Protein AF-A0A397A48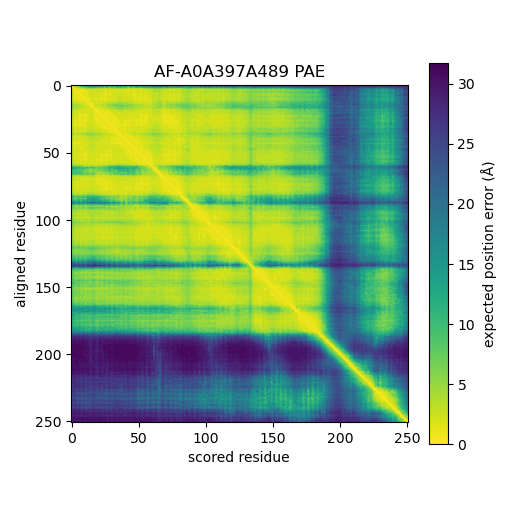9-F1 (afdb_monomer)

Mean predicted aligned error: 12.05 Å

Sequence (251 aa):
MEGVPVLLYVLSFPTHAVTDADCAAVIHLLQTLGRCGRSFKEYISHCGGERSVVQCCIARSPRVSCDSDLLLTSHAMLLEQCSGNPNSTTATFAALHLLLDSNHVSLVRMASQIVCELVSTKSPHYDARVIERIWDLVPTAITLLGNDSVKVQYDALELVHILLHDLSNHHALCTELLRWLRDAAVKPYGPIASSAVDTNDHISSDHNLPKTADEFYEVECFMHAKSHVVRICHCLDSILLHCPPFAATTV

InterPro domains:
  IPR011989 Armadillo-like helical [G3DSA:1.25.10.10] (1-222)
  IPR016024 Armadillo-type fold [SSF48371] (23-210)
  IPR041090 Protein of unknown function DUF5578 [PF17741] (3-166)

Organism: Aphanomyces astaci (NCBI:txid112090)

Secondary structure (DSSP, 8-state):
-THHHHHHHHHTS-TTTS-HHHHHHHHHHHHHHHHT-HHHHHHHHHTTHHHHHHHHHHHHTTT--TT-HHHHHHHHHHHHHHTT-TTHHHHHHHHHHHHHT-S-HHHHHHHHHHHHHHH-TTSTT--HHHHHHSTTHHHHHHHHHTSS-HHHHHHHHHHHHHHTT-TTTHHHHHHHHHHHHHHHHHS-----------------------TT-GGGHHHHHHHHSS-HHHHHHHHHHHHHHHSPPGGGS--

Nearest PDB structures (foldseek):
  4kzg-assembly4_D  TM=5.932E-01  e=1.127E-01  Danio rerio
  7xyv-assembly1_A  TM=3.845E-01  e=3.605E-02  Homo sapiens
  8uib-assembly1_T  TM=3.418E-01  e=1.481E-01  Homo sapiens
  4kzg-assembly5_E  TM=2.991E-01  e=1.550E-01  Danio rerio
  4kzg-assembly8_H  TM=3.409E-01  e=3.859E-01  Danio rerio

Structure (mmCIF, N/CA/C/O backbone):
data_AF-A0A397A489-F1
#
_entry.id   AF-A0A397A489-F1
#
loop_
_atom_site.group_PDB
_atom_site.id
_atom_site.type_symbol
_atom_site.label_atom_id
_atom_site.label_alt_id
_atom_site.label_comp_id
_atom_site.label_asym_id
_atom_site.label_entity_id
_atom_site.label_seq_id
_atom_site.pdbx_PDB_ins_code
_atom_site.Cartn_x
_atom_site.Cartn_y
_atom_site.Cartn_z
_atom_site.occupancy
_atom_site.B_iso_or_equiv
_atom_site.auth_seq_id
_atom_site.auth_comp_id
_atom_site.auth_asym_id
_atom_site.auth_atom_id
_atom_site.pdbx_PDB_model_num
ATOM 1 N N . MET A 1 1 ? -6.392 -0.320 28.043 1.00 59.59 1 MET A N 1
ATOM 2 C CA . MET A 1 1 ? -7.023 -0.035 26.736 1.00 59.59 1 MET A CA 1
ATOM 3 C C . MET A 1 1 ? -7.546 -1.338 26.133 1.00 59.59 1 MET A C 1
ATOM 5 O O . MET A 1 1 ? -7.029 -1.804 25.136 1.00 59.59 1 MET A O 1
ATOM 9 N N . GLU A 1 2 ? -8.568 -1.960 26.720 1.00 77.19 2 GLU A N 1
ATOM 10 C CA . GLU A 1 2 ? -9.007 -3.307 26.290 1.00 77.19 2 GLU A CA 1
ATOM 11 C C . GLU A 1 2 ? -9.769 -3.325 24.951 1.00 77.19 2 GLU A C 1
ATOM 13 O O . GLU A 1 2 ? -9.974 -4.383 24.367 1.00 77.19 2 GLU A O 1
ATOM 18 N N . GLY A 1 3 ? -10.150 -2.155 24.426 1.00 90.00 3 GLY A N 1
ATOM 19 C CA . GLY A 1 3 ? -10.930 -2.048 23.193 1.00 90.00 3 GLY A CA 1
ATOM 20 C C . GLY A 1 3 ? -10.174 -2.425 21.914 1.00 90.00 3 GLY A C 1
ATOM 21 O O . GLY A 1 3 ? -10.788 -2.980 21.010 1.00 90.00 3 GLY A O 1
ATOM 22 N N . VAL A 1 4 ? -8.859 -2.176 21.817 1.00 93.94 4 VAL A N 1
ATOM 23 C CA . VAL A 1 4 ? -8.100 -2.473 20.581 1.00 93.94 4 VAL A CA 1
ATOM 24 C C . VAL A 1 4 ? -8.084 -3.975 20.275 1.00 93.94 4 VAL A C 1
ATOM 26 O O . VAL A 1 4 ? -8.476 -4.329 19.167 1.00 93.94 4 VAL A O 1
ATOM 29 N N . PRO A 1 5 ? -7.742 -4.880 21.216 1.00 95.50 5 PRO A N 1
ATOM 30 C CA . PRO A 1 5 ? -7.857 -6.319 20.975 1.00 95.50 5 PRO A CA 1
ATOM 31 C C . PRO A 1 5 ? -9.248 -6.770 20.508 1.00 95.50 5 PRO A C 1
ATOM 33 O O . PRO A 1 5 ? -9.346 -7.621 19.630 1.00 95.50 5 PRO A O 1
ATOM 36 N N . VAL A 1 6 ? -10.322 -6.179 21.047 1.00 95.00 6 VAL A N 1
ATOM 37 C CA . VAL A 1 6 ? -11.702 -6.496 20.635 1.00 95.00 6 VAL A CA 1
ATOM 38 C C . VAL A 1 6 ? -11.958 -6.063 19.192 1.00 95.00 6 VAL A C 1
ATOM 40 O O . VAL A 1 6 ? -12.492 -6.842 18.408 1.00 95.00 6 VAL A O 1
ATOM 43 N N . LEU A 1 7 ? -11.537 -4.853 18.817 1.00 96.19 7 LEU A N 1
ATOM 44 C CA . LEU A 1 7 ? -11.634 -4.366 17.438 1.00 96.19 7 LEU A CA 1
ATOM 45 C C . LEU A 1 7 ? -10.863 -5.278 16.471 1.00 96.19 7 LEU A C 1
ATOM 47 O O . LEU A 1 7 ? -11.396 -5.675 15.439 1.00 96.19 7 LEU A O 1
ATOM 51 N N . LEU A 1 8 ? -9.641 -5.680 16.825 1.00 95.88 8 LEU A N 1
ATOM 52 C CA . LEU A 1 8 ? -8.845 -6.597 16.003 1.00 95.88 8 LEU A CA 1
ATOM 53 C C . LEU A 1 8 ? -9.483 -7.988 15.896 1.00 95.88 8 LEU A C 1
ATOM 55 O O . LEU A 1 8 ? -9.442 -8.604 14.833 1.00 95.88 8 LEU A O 1
ATOM 59 N N . TYR A 1 9 ? -10.132 -8.464 16.960 1.00 94.81 9 TYR A N 1
ATOM 60 C CA . TYR A 1 9 ? -10.868 -9.725 16.936 1.00 94.81 9 TYR A CA 1
ATOM 61 C C . TYR A 1 9 ? -12.032 -9.694 15.935 1.00 94.81 9 TYR A C 1
ATOM 63 O O . TYR A 1 9 ? -12.215 -10.666 15.204 1.00 94.81 9 TYR A O 1
ATOM 71 N N . VAL A 1 10 ? -12.751 -8.573 15.807 1.00 94.88 10 VAL A N 1
ATOM 72 C CA . VAL A 1 10 ? -13.808 -8.418 14.785 1.00 94.88 10 VAL A CA 1
ATOM 73 C C . VAL A 1 10 ? -13.250 -8.583 13.367 1.00 94.88 10 VAL A C 1
ATOM 75 O O . VAL A 1 10 ? -13.879 -9.233 12.535 1.00 94.88 10 VAL A O 1
ATOM 78 N N . LEU A 1 11 ? -12.042 -8.078 13.091 1.00 96.00 11 LEU A N 1
ATOM 79 C CA . LEU A 1 11 ? -11.395 -8.233 11.778 1.00 96.00 11 LEU A CA 1
ATOM 80 C C . LEU A 1 11 ? -11.038 -9.689 11.443 1.00 96.00 11 LEU A C 1
ATOM 82 O O . LEU A 1 11 ? -10.909 -10.034 10.269 1.00 96.00 11 LEU A O 1
ATOM 86 N N . SER A 1 12 ? -10.907 -10.548 12.457 1.00 95.06 12 SER A N 1
ATOM 87 C CA . SER A 1 12 ? -10.628 -11.977 12.275 1.00 95.06 12 SER A CA 1
ATOM 88 C C . SER A 1 12 ? -11.865 -12.807 11.920 1.00 95.06 12 SER A C 1
ATOM 90 O O . SER A 1 12 ? -11.740 -13.994 11.610 1.00 95.06 12 SER A O 1
ATOM 92 N N . PHE A 1 13 ? -13.065 -12.215 11.965 1.00 94.38 13 PHE A N 1
ATOM 93 C CA . PHE A 1 13 ? -14.291 -12.967 11.726 1.00 94.38 13 PHE A CA 1
ATOM 94 C C . PHE A 1 13 ? -14.411 -13.398 10.260 1.00 94.38 13 PHE A C 1
ATOM 96 O O . PHE A 1 13 ? -14.029 -12.650 9.348 1.00 94.38 13 PHE A O 1
ATOM 103 N N . PRO A 1 14 ? -14.988 -14.590 10.014 1.00 90.62 14 PRO A N 1
ATOM 104 C CA . PRO A 1 14 ? -15.253 -15.063 8.666 1.00 90.62 14 PRO A CA 1
ATOM 105 C C . PRO A 1 14 ? -16.095 -14.072 7.857 1.00 90.62 14 PRO A C 1
ATOM 107 O O . PRO A 1 14 ? -16.968 -13.390 8.391 1.00 90.62 14 PRO A O 1
ATOM 110 N N . THR A 1 15 ? -15.911 -14.076 6.539 1.00 88.56 15 THR A N 1
ATOM 111 C CA . THR A 1 15 ? -16.588 -13.153 5.608 1.00 88.56 15 THR A CA 1
ATOM 112 C C . THR A 1 15 ? -18.115 -13.275 5.576 1.00 88.56 15 THR A C 1
ATOM 114 O O . THR A 1 15 ? -18.783 -12.386 5.066 1.00 88.56 15 THR A O 1
ATOM 117 N N . HIS A 1 16 ? -18.688 -14.357 6.113 1.00 88.75 16 HIS A N 1
ATOM 118 C CA . HIS A 1 16 ? -20.140 -14.530 6.245 1.00 88.75 16 HIS A CA 1
ATOM 119 C C . HIS A 1 16 ? -20.708 -13.984 7.565 1.00 88.75 16 HIS A C 1
ATOM 121 O O . HIS A 1 16 ? -21.922 -13.870 7.695 1.00 88.75 16 HIS A O 1
ATOM 127 N N . ALA A 1 17 ? -19.853 -13.695 8.549 1.00 92.56 17 ALA A N 1
ATOM 128 C CA . ALA A 1 17 ? -20.259 -13.229 9.873 1.00 92.56 17 ALA A CA 1
ATOM 129 C C . ALA A 1 17 ? -20.160 -11.704 10.021 1.00 92.56 17 ALA A C 1
ATOM 131 O O . ALA A 1 17 ? -20.887 -11.128 10.824 1.00 92.56 17 ALA A O 1
ATOM 132 N N . VAL A 1 18 ? -19.262 -11.061 9.267 1.00 93.25 18 VAL A N 1
ATOM 133 C CA . VAL A 1 18 ? -18.997 -9.614 9.331 1.00 93.25 18 VAL A CA 1
ATOM 134 C C . VAL A 1 18 ? -18.853 -9.067 7.922 1.00 93.25 18 VAL A C 1
ATOM 136 O O . VAL A 1 18 ? -18.077 -9.609 7.125 1.00 93.25 18 VAL A O 1
ATOM 139 N N . THR A 1 19 ? -19.595 -7.999 7.630 1.00 93.44 19 THR A N 1
ATOM 140 C CA . THR A 1 19 ? -19.604 -7.375 6.305 1.00 93.44 19 THR A CA 1
ATOM 141 C C . THR A 1 19 ? -18.337 -6.556 6.059 1.00 93.44 19 THR A C 1
ATOM 143 O O . THR A 1 19 ? -17.637 -6.159 6.991 1.00 93.44 19 THR A O 1
ATOM 146 N N . ASP A 1 20 ? -18.044 -6.260 4.793 1.00 93.81 20 ASP A N 1
ATOM 147 C CA . ASP A 1 20 ? -16.898 -5.415 4.435 1.00 93.81 20 ASP A CA 1
ATOM 148 C C . ASP A 1 20 ? -17.040 -3.992 4.999 1.00 93.81 20 ASP A C 1
ATOM 150 O O . ASP A 1 20 ? -16.045 -3.388 5.397 1.00 93.81 20 ASP A O 1
ATOM 154 N N . ALA A 1 21 ? -18.276 -3.490 5.114 1.00 94.44 21 ALA A N 1
ATOM 155 C CA . ALA A 1 21 ? -18.582 -2.196 5.720 1.00 94.44 21 ALA A CA 1
ATOM 156 C C . ALA A 1 21 ? -18.283 -2.177 7.228 1.00 94.44 21 ALA A C 1
ATOM 158 O O . ALA A 1 21 ? -17.701 -1.215 7.730 1.00 94.44 21 ALA A O 1
ATOM 159 N N . ASP A 1 22 ? -18.610 -3.256 7.946 1.00 95.75 22 ASP A N 1
ATOM 160 C CA . ASP A 1 22 ? -18.280 -3.389 9.369 1.00 95.75 22 ASP A CA 1
ATOM 161 C C . ASP A 1 22 ? -16.760 -3.428 9.575 1.00 95.75 22 ASP A C 1
ATOM 163 O O . ASP A 1 22 ? -16.222 -2.758 10.459 1.00 95.75 22 ASP A O 1
ATOM 167 N N . CYS A 1 23 ? -16.043 -4.172 8.726 1.00 96.62 23 CYS A N 1
ATOM 168 C CA . CYS A 1 23 ? -14.584 -4.196 8.747 1.00 96.62 23 CYS A CA 1
ATOM 169 C C . CYS A 1 23 ? -13.994 -2.812 8.461 1.00 96.62 23 CYS A C 1
ATOM 171 O O . CYS A 1 23 ? -13.121 -2.368 9.205 1.00 96.62 23 CYS A O 1
ATOM 173 N N . ALA A 1 24 ? -14.488 -2.105 7.442 1.00 96.88 24 ALA A N 1
ATOM 174 C CA . ALA A 1 24 ? -14.053 -0.745 7.135 1.00 96.88 24 ALA A CA 1
ATOM 175 C C . ALA A 1 24 ? -14.285 0.200 8.328 1.00 96.88 24 ALA A C 1
ATOM 177 O O . ALA A 1 24 ? -13.378 0.933 8.717 1.00 96.88 24 ALA A O 1
ATOM 178 N N . ALA A 1 25 ? -15.444 0.120 8.989 1.00 97.62 25 ALA A N 1
ATOM 179 C CA . ALA A 1 25 ? -15.741 0.917 10.177 1.00 97.62 25 ALA A CA 1
ATOM 180 C C . ALA A 1 25 ? -14.767 0.633 11.335 1.00 97.62 25 ALA A C 1
ATOM 182 O O . ALA A 1 25 ? -14.260 1.562 11.968 1.00 97.62 25 ALA A O 1
ATOM 183 N N . VAL A 1 26 ? -14.450 -0.639 11.593 1.00 97.75 26 VAL A N 1
ATOM 184 C CA . VAL A 1 26 ? -13.464 -1.033 12.612 1.00 97.75 26 VAL A CA 1
ATOM 185 C C . VAL A 1 26 ? -12.071 -0.492 12.284 1.00 97.75 26 VAL A C 1
ATOM 187 O O . VAL A 1 26 ? -11.392 0.044 13.161 1.00 97.75 26 VAL A O 1
ATOM 190 N N . ILE A 1 27 ? -11.645 -0.581 11.025 1.00 97.88 27 ILE A N 1
ATOM 191 C CA . ILE A 1 27 ? -10.339 -0.078 10.580 1.00 97.88 27 ILE A CA 1
ATOM 192 C C . ILE A 1 27 ? -10.281 1.448 10.695 1.00 97.88 27 ILE A C 1
ATOM 194 O O . ILE A 1 27 ? -9.288 1.990 11.182 1.00 97.88 27 ILE A O 1
ATOM 198 N N . HIS A 1 28 ? -11.364 2.145 10.351 1.00 97.56 28 HIS A N 1
ATOM 199 C CA . HIS A 1 28 ? -11.477 3.590 10.528 1.00 97.56 28 HIS A CA 1
ATOM 200 C C . HIS A 1 28 ? -11.392 4.001 12.009 1.00 97.56 28 HIS A C 1
ATOM 202 O O . HIS A 1 28 ? -10.744 4.995 12.352 1.00 97.56 28 HIS A O 1
ATOM 208 N N . LEU A 1 29 ? -11.991 3.226 12.922 1.00 97.00 29 LEU A N 1
ATOM 209 C CA . LEU A 1 29 ? -11.856 3.455 14.365 1.00 97.00 29 LEU A CA 1
ATOM 210 C C . LEU A 1 29 ? -10.405 3.287 14.828 1.00 97.00 29 LEU A C 1
ATOM 212 O O . LEU A 1 29 ? -9.898 4.133 15.564 1.00 97.00 29 LEU A O 1
ATOM 216 N N . LEU A 1 30 ? -9.712 2.241 14.369 1.00 96.12 30 LEU A N 1
ATOM 217 C CA . LEU A 1 30 ? -8.290 2.033 14.666 1.00 96.12 30 LEU A CA 1
ATOM 218 C C . LEU A 1 30 ? -7.423 3.179 14.134 1.00 96.12 30 LEU A C 1
ATOM 220 O O . LEU A 1 30 ? -6.543 3.662 14.846 1.00 96.12 30 LEU A O 1
ATOM 224 N N . GLN A 1 31 ? -7.695 3.658 12.919 1.00 95.38 31 GLN A N 1
ATOM 225 C CA . GLN A 1 31 ? -7.021 4.825 12.352 1.00 95.38 31 GLN A CA 1
ATOM 226 C C . GLN A 1 31 ? -7.260 6.078 13.205 1.00 95.38 31 GLN A C 1
ATOM 228 O O . GLN A 1 31 ? -6.316 6.790 13.544 1.00 95.38 31 GLN A O 1
ATOM 233 N N . THR A 1 32 ? -8.511 6.327 13.597 1.00 95.56 32 THR A N 1
ATOM 234 C CA . THR A 1 32 ? -8.890 7.467 14.445 1.00 95.56 32 THR A CA 1
ATOM 235 C C . THR A 1 32 ? -8.166 7.422 15.790 1.00 95.56 32 THR A C 1
ATOM 237 O O . THR A 1 32 ? -7.626 8.435 16.227 1.00 95.56 32 THR A O 1
ATOM 240 N N . LEU A 1 33 ? -8.078 6.243 16.414 1.00 93.75 33 LEU A N 1
ATOM 241 C CA . LEU A 1 33 ? -7.294 6.041 17.635 1.00 93.75 33 LEU A CA 1
ATOM 242 C C . LEU A 1 33 ? -5.803 6.309 17.405 1.00 93.75 33 LEU A C 1
ATOM 244 O O . LEU A 1 33 ? -5.173 6.983 18.216 1.00 93.75 33 LEU A O 1
ATOM 248 N N . GLY A 1 34 ? -5.240 5.828 16.294 1.00 91.62 34 GLY A N 1
ATOM 249 C CA . GLY A 1 34 ? -3.850 6.098 15.918 1.00 91.62 34 GLY A CA 1
ATOM 250 C C . GLY A 1 34 ? -3.551 7.597 15.807 1.00 91.62 34 GLY A C 1
ATOM 251 O O . GLY A 1 34 ? -2.524 8.061 16.302 1.00 91.62 34 GLY A O 1
ATOM 252 N N . ARG A 1 35 ? -4.482 8.375 15.245 1.00 92.50 35 ARG A N 1
ATOM 253 C CA . ARG A 1 35 ? -4.371 9.840 15.129 1.00 92.50 35 ARG A CA 1
ATOM 254 C C . ARG A 1 35 ? -4.379 10.570 16.470 1.00 92.50 35 ARG A C 1
ATOM 256 O O . ARG A 1 35 ? -3.850 11.674 16.552 1.00 92.50 35 ARG A O 1
ATOM 263 N N . CYS A 1 36 ? -4.926 9.973 17.532 1.00 92.75 36 CYS A N 1
ATOM 264 C CA . CYS A 1 36 ? -4.910 10.579 18.867 1.00 92.75 36 CYS A CA 1
ATOM 265 C C . CYS A 1 36 ? -3.499 10.689 19.463 1.00 92.75 36 CYS A C 1
ATOM 267 O O . CYS A 1 36 ? -3.293 11.463 20.397 1.00 92.75 36 CYS A O 1
ATOM 269 N N . GLY A 1 37 ? -2.525 9.932 18.950 1.00 90.25 37 GLY A N 1
ATOM 270 C CA . GLY A 1 37 ? -1.127 10.116 19.309 1.00 90.25 37 GLY A CA 1
ATOM 271 C C . GLY A 1 37 ? -0.292 8.846 19.239 1.00 90.25 37 GLY A C 1
ATOM 272 O O . GLY A 1 37 ? -0.789 7.725 19.137 1.00 90.25 37 GLY A O 1
ATOM 273 N N . ARG A 1 38 ? 1.023 9.038 19.358 1.00 90.19 38 ARG A N 1
ATOM 274 C CA . ARG A 1 38 ? 2.034 7.982 19.229 1.00 90.19 38 ARG A CA 1
ATOM 275 C C . ARG A 1 38 ? 1.792 6.773 20.140 1.00 90.19 38 ARG A C 1
ATOM 277 O O . ARG A 1 38 ? 1.945 5.647 19.683 1.00 90.19 38 ARG A O 1
ATOM 284 N N . SER A 1 39 ? 1.391 6.986 21.393 1.00 90.88 39 SER A N 1
ATOM 285 C CA . SER A 1 39 ? 1.140 5.894 22.347 1.00 90.88 39 SER A CA 1
ATOM 286 C C . SER A 1 39 ? 0.028 4.944 21.887 1.00 90.88 39 SER A C 1
ATOM 288 O O . SER A 1 39 ? 0.114 3.740 22.123 1.00 90.88 39 SER A O 1
ATOM 290 N N . PHE A 1 40 ? -0.994 5.457 21.196 1.00 92.31 40 PHE A N 1
ATOM 291 C CA . PHE A 1 40 ? -2.057 4.633 20.623 1.00 92.31 40 PHE A CA 1
ATOM 292 C C . PHE A 1 40 ? -1.562 3.832 19.424 1.00 92.31 40 PHE A C 1
ATOM 294 O O . PHE A 1 40 ? -1.870 2.647 19.329 1.00 92.31 40 PHE A O 1
ATOM 301 N N . LYS A 1 41 ? -0.754 4.440 18.547 1.00 91.88 41 LYS A N 1
ATOM 302 C CA . LYS A 1 41 ? -0.125 3.733 17.421 1.00 91.88 41 LYS A CA 1
ATOM 303 C C . LYS A 1 41 ? 0.749 2.580 17.912 1.00 91.88 41 LYS A C 1
ATOM 305 O O . LYS A 1 41 ? 0.560 1.444 17.495 1.00 91.88 41 LYS A O 1
ATOM 310 N N . GLU A 1 42 ? 1.629 2.844 18.879 1.00 91.44 42 GLU A N 1
ATOM 311 C CA . GLU A 1 42 ? 2.492 1.817 19.475 1.00 91.44 42 GLU A CA 1
ATOM 312 C C . GLU A 1 42 ? 1.677 0.677 20.098 1.00 91.44 42 GLU A C 1
ATOM 314 O O . GLU A 1 42 ? 2.038 -0.490 19.950 1.00 91.44 42 GLU A O 1
ATOM 319 N N . TYR A 1 43 ? 0.558 0.999 20.752 1.00 92.38 43 TYR A N 1
ATOM 320 C CA . TYR A 1 43 ? -0.335 -0.007 21.317 1.00 92.38 43 TYR A CA 1
ATOM 321 C C . TYR A 1 43 ? -1.046 -0.841 20.241 1.00 92.38 43 TYR A C 1
ATOM 323 O O . TYR A 1 43 ? -1.112 -2.062 20.365 1.00 92.38 43 TYR A O 1
ATOM 331 N N . ILE A 1 44 ? -1.523 -0.214 19.159 1.00 93.44 44 ILE A N 1
ATOM 332 C CA . ILE A 1 44 ? -2.119 -0.914 18.010 1.00 93.44 44 ILE A CA 1
ATOM 333 C C . ILE A 1 44 ? -1.102 -1.876 17.384 1.00 93.44 44 ILE A C 1
ATOM 335 O O . ILE A 1 44 ? -1.428 -3.050 17.193 1.00 93.44 44 ILE A O 1
ATOM 339 N N . SER A 1 45 ? 0.132 -1.426 17.135 1.00 92.12 45 SER A N 1
ATOM 340 C CA . SER A 1 45 ? 1.196 -2.285 16.599 1.00 92.12 45 SER A CA 1
ATOM 341 C C . SER A 1 45 ? 1.545 -3.427 17.552 1.00 92.12 45 SER A C 1
ATOM 343 O O . SER A 1 45 ? 1.707 -4.567 17.120 1.00 92.12 45 SER A O 1
ATOM 345 N N . HIS A 1 46 ? 1.609 -3.161 18.862 1.00 91.44 46 HIS A N 1
ATOM 346 C CA . HIS A 1 46 ? 1.859 -4.193 19.872 1.00 91.44 46 HIS A CA 1
ATOM 347 C C . HIS A 1 46 ? 0.782 -5.288 19.867 1.00 91.44 46 HIS A C 1
ATOM 349 O O . HIS A 1 46 ? 1.091 -6.461 20.065 1.00 91.44 46 HIS A O 1
ATOM 355 N N . CYS A 1 47 ? -0.472 -4.924 19.594 1.00 92.50 47 CYS A N 1
ATOM 356 C CA . CYS A 1 47 ? -1.574 -5.871 19.444 1.00 92.50 47 CYS A CA 1
ATOM 357 C C . CYS A 1 47 ? -1.634 -6.552 18.060 1.00 92.50 47 CYS A C 1
ATOM 359 O O . CYS A 1 47 ? -2.520 -7.372 17.838 1.00 92.50 47 CYS A O 1
ATOM 361 N N . GLY A 1 48 ? -0.721 -6.243 17.131 1.00 92.12 48 GLY A N 1
ATOM 362 C CA . GLY A 1 48 ? -0.705 -6.818 15.782 1.00 92.12 48 GLY A CA 1
ATOM 363 C C . GLY A 1 48 ? -1.711 -6.177 14.821 1.00 92.12 48 GLY A C 1
ATOM 364 O O . GLY A 1 48 ? -2.275 -6.870 13.967 1.00 92.12 48 GLY A O 1
ATOM 365 N N . GLY A 1 49 ? -1.962 -4.874 14.962 1.00 94.00 49 GLY A N 1
ATOM 366 C CA . GLY A 1 49 ? -2.958 -4.142 14.180 1.00 94.00 49 GLY A CA 1
ATOM 367 C C . GLY A 1 49 ? -2.746 -4.219 12.670 1.00 94.00 49 GLY A C 1
ATOM 368 O O . GLY A 1 49 ? -3.659 -4.611 11.948 1.00 94.00 49 GLY A O 1
ATOM 369 N N . GLU A 1 50 ? -1.539 -3.924 12.191 1.00 93.75 50 GLU A N 1
ATOM 370 C CA . GLU A 1 50 ? -1.197 -3.909 10.762 1.00 93.75 50 GLU A CA 1
ATOM 371 C C . GLU A 1 50 ? -1.413 -5.288 10.133 1.00 93.75 50 GLU A C 1
ATOM 373 O O . GLU A 1 50 ? -2.071 -5.426 9.101 1.00 93.75 50 GLU A O 1
ATOM 378 N N . ARG A 1 51 ? -0.935 -6.338 10.812 1.00 93.31 51 ARG A N 1
ATOM 379 C CA . ARG A 1 51 ? -1.125 -7.724 10.372 1.00 93.31 51 ARG A CA 1
ATOM 380 C C . ARG A 1 51 ? -2.604 -8.098 10.302 1.00 93.31 51 ARG A C 1
ATOM 382 O O . ARG A 1 51 ? -3.012 -8.748 9.345 1.00 93.31 51 ARG A O 1
ATOM 389 N N . SER A 1 52 ? -3.396 -7.694 11.292 1.00 95.44 52 SER A N 1
ATOM 390 C CA . SER A 1 52 ? -4.831 -8.000 11.344 1.00 95.44 52 SER A CA 1
ATOM 391 C C . SER A 1 52 ? -5.597 -7.320 10.207 1.00 95.44 52 SER A C 1
ATOM 393 O O . SER A 1 52 ? -6.447 -7.947 9.577 1.00 95.44 52 SER A O 1
ATOM 395 N N . VAL A 1 53 ? -5.256 -6.065 9.891 1.00 95.50 53 VAL A N 1
ATOM 396 C CA . VAL A 1 53 ? -5.823 -5.326 8.749 1.00 95.50 53 VAL A CA 1
ATOM 397 C C . VAL A 1 53 ? -5.487 -6.021 7.431 1.00 95.50 53 VAL A C 1
ATOM 399 O O . VAL A 1 53 ? -6.384 -6.290 6.632 1.00 95.50 53 VAL A O 1
ATOM 402 N N . VAL A 1 54 ? -4.222 -6.397 7.225 1.00 94.75 54 VAL A N 1
ATOM 403 C CA . VAL A 1 54 ? -3.796 -7.111 6.011 1.00 94.75 54 VAL A CA 1
ATOM 404 C C . VAL A 1 54 ? -4.484 -8.468 5.876 1.00 94.75 54 VAL A C 1
ATOM 406 O O . VAL A 1 54 ? -4.989 -8.794 4.804 1.00 94.75 54 VAL A O 1
ATOM 409 N N . GLN A 1 55 ? -4.569 -9.250 6.952 1.00 94.12 55 GLN A N 1
ATOM 410 C CA . GLN A 1 55 ? -5.253 -10.547 6.935 1.00 94.12 55 GLN A CA 1
ATOM 411 C C . GLN A 1 55 ? -6.749 -10.411 6.632 1.00 94.12 55 GLN A C 1
ATOM 413 O O . GLN A 1 55 ? -7.293 -11.215 5.874 1.00 94.12 55 GLN A O 1
ATOM 418 N N . CYS A 1 56 ? -7.397 -9.377 7.173 1.00 95.00 56 CYS A N 1
ATOM 419 C CA . CYS A 1 56 ? -8.787 -9.055 6.867 1.00 95.00 56 CYS A CA 1
ATOM 420 C C . CYS A 1 56 ? -8.984 -8.766 5.373 1.00 95.00 56 CYS A C 1
ATOM 422 O O . CYS A 1 56 ? -9.917 -9.306 4.771 1.00 95.00 56 CYS A O 1
ATOM 424 N N . CYS A 1 57 ? -8.082 -7.976 4.778 1.00 94.38 57 CYS A N 1
ATOM 425 C CA . CYS A 1 57 ? -8.095 -7.675 3.349 1.00 94.38 57 CYS A CA 1
ATOM 426 C C . CYS A 1 57 ? -7.894 -8.948 2.519 1.00 94.38 57 CYS A C 1
ATOM 428 O O . CYS A 1 57 ? -8.749 -9.268 1.701 1.00 94.38 57 CYS A O 1
ATOM 430 N N . ILE A 1 58 ? -6.843 -9.731 2.796 1.00 93.12 58 ILE A N 1
ATOM 431 C CA . ILE A 1 58 ? -6.537 -10.995 2.096 1.00 93.12 58 ILE A CA 1
ATOM 432 C C . ILE A 1 58 ? -7.730 -11.951 2.104 1.00 93.12 58 ILE A C 1
ATOM 434 O O . ILE A 1 58 ? -8.075 -12.510 1.064 1.00 93.12 58 ILE A O 1
ATOM 438 N N . ALA A 1 59 ? -8.404 -12.110 3.245 1.00 91.69 59 ALA A N 1
ATOM 439 C CA . ALA A 1 59 ? -9.570 -12.987 3.362 1.00 91.69 59 ALA A CA 1
ATOM 440 C C . ALA A 1 59 ? -10.747 -12.575 2.452 1.00 91.69 59 ALA A C 1
ATOM 442 O O . ALA A 1 59 ? -11.639 -13.385 2.189 1.00 91.69 59 ALA A O 1
ATOM 443 N N . ARG A 1 60 ? -10.760 -11.326 1.972 1.00 91.25 60 ARG A N 1
ATOM 444 C CA . ARG A 1 60 ? -11.834 -10.718 1.173 1.00 91.25 60 ARG A CA 1
ATOM 445 C C . ARG A 1 60 ? -11.410 -10.398 -0.267 1.00 91.25 60 ARG A C 1
ATOM 447 O O . ARG A 1 60 ? -12.267 -10.202 -1.126 1.00 91.25 60 ARG A O 1
ATOM 454 N N . SER A 1 61 ? -10.115 -10.430 -0.576 1.00 81.00 61 SER A N 1
ATOM 455 C CA . SER A 1 61 ? -9.534 -9.975 -1.847 1.00 81.00 61 SER A CA 1
ATOM 456 C C . SER A 1 61 ? -9.935 -10.680 -3.147 1.00 81.00 61 SER A C 1
ATOM 458 O O . SER A 1 61 ? -9.722 -10.065 -4.190 1.00 81.00 61 SER A O 1
ATOM 460 N N . PRO A 1 62 ? -10.580 -11.863 -3.191 1.00 75.06 62 PRO A N 1
ATOM 461 C CA . PRO A 1 62 ? -11.209 -12.289 -4.440 1.00 75.06 62 PRO A CA 1
ATOM 462 C C . PRO A 1 62 ? -12.424 -11.425 -4.824 1.00 75.06 62 PRO A C 1
ATOM 464 O O . PRO A 1 62 ? -12.811 -11.408 -5.985 1.00 75.06 62 PRO A O 1
ATOM 467 N N . ARG A 1 63 ? -13.059 -10.748 -3.856 1.00 78.62 63 ARG A N 1
ATOM 468 C CA . ARG A 1 63 ? -14.357 -10.061 -4.018 1.00 78.62 63 ARG A CA 1
ATOM 469 C C . ARG A 1 63 ? -14.257 -8.540 -3.969 1.00 78.62 63 ARG A C 1
ATOM 471 O O . ARG A 1 63 ? -15.190 -7.852 -4.364 1.00 78.62 63 ARG A O 1
ATOM 478 N N . VAL A 1 64 ? -13.143 -8.031 -3.458 1.00 80.75 64 VAL A N 1
ATOM 479 C CA . VAL A 1 64 ? -12.976 -6.624 -3.111 1.00 80.75 64 VAL A CA 1
ATOM 480 C C . VAL A 1 64 ? -12.140 -5.917 -4.178 1.00 80.75 64 VAL A C 1
ATOM 482 O O . VAL A 1 64 ? -10.985 -6.275 -4.431 1.00 80.75 64 VAL A O 1
ATOM 485 N N . SER A 1 65 ? -12.741 -4.909 -4.815 1.00 83.06 65 SER A N 1
ATOM 486 C CA . SER A 1 65 ? -12.095 -4.078 -5.833 1.00 83.06 65 SER A CA 1
ATOM 487 C C . SER A 1 65 ? -11.079 -3.111 -5.216 1.00 83.06 65 SER A C 1
ATOM 489 O O . SER A 1 65 ? -11.141 -2.806 -4.024 1.00 83.06 65 SER A O 1
ATOM 491 N N . CYS A 1 66 ? -10.159 -2.603 -6.050 1.00 78.69 66 CYS A N 1
ATOM 492 C CA . CYS A 1 66 ? -9.146 -1.614 -5.647 1.00 78.69 66 CYS A CA 1
ATOM 493 C C . CYS A 1 66 ? -9.767 -0.380 -4.973 1.00 78.69 66 CYS A C 1
ATOM 495 O O . CYS A 1 66 ? -9.206 0.135 -4.017 1.00 78.69 66 CYS A O 1
ATOM 497 N N . ASP A 1 67 ? -10.932 0.046 -5.461 1.00 81.56 67 ASP A N 1
ATOM 498 C CA . ASP A 1 67 ? -11.585 1.301 -5.078 1.00 81.56 67 ASP A CA 1
ATOM 499 C C . ASP A 1 67 ? -12.662 1.092 -3.998 1.00 81.56 67 ASP A C 1
ATOM 501 O O . ASP A 1 67 ? -13.505 1.950 -3.762 1.00 81.56 67 ASP A O 1
ATOM 505 N N . SER A 1 68 ? -12.674 -0.083 -3.365 1.00 90.50 68 SER A N 1
ATOM 506 C CA . SER A 1 68 ? -13.599 -0.380 -2.275 1.00 90.50 68 SER A CA 1
ATOM 507 C C . SER A 1 68 ? -13.266 0.417 -1.014 1.00 90.50 68 SER A C 1
ATOM 509 O O . SER A 1 68 ? -12.097 0.590 -0.658 1.00 90.50 68 SER A O 1
ATOM 511 N N . ASP A 1 69 ? -14.301 0.791 -0.262 1.00 93.62 69 ASP A N 1
ATOM 512 C CA . ASP A 1 69 ? -14.145 1.468 1.030 1.00 93.62 69 ASP A CA 1
ATOM 513 C C . ASP A 1 69 ? -13.239 0.692 1.993 1.00 93.62 69 ASP A C 1
ATOM 515 O O . ASP A 1 69 ? -12.459 1.292 2.735 1.00 93.62 69 ASP A O 1
ATOM 519 N N . LEU A 1 70 ? -13.292 -0.645 1.963 1.00 94.50 70 LEU A N 1
ATOM 520 C CA . LEU A 1 70 ? -12.438 -1.486 2.796 1.00 94.50 70 LEU A CA 1
ATOM 521 C C . LEU A 1 70 ? -10.955 -1.277 2.475 1.00 94.50 70 LEU A C 1
ATOM 523 O O . LEU A 1 70 ? -10.163 -1.077 3.399 1.00 94.50 70 LEU A O 1
ATOM 527 N N . LEU A 1 71 ? -10.567 -1.311 1.196 1.00 93.56 71 LEU A N 1
ATOM 528 C CA . LEU A 1 71 ? -9.165 -1.125 0.814 1.00 93.56 71 LEU A CA 1
ATOM 529 C C . LEU A 1 71 ? -8.710 0.317 1.000 1.00 93.56 71 LEU A C 1
ATOM 531 O O . LEU A 1 71 ? -7.626 0.522 1.534 1.00 93.56 71 LEU A O 1
ATOM 535 N N . LEU A 1 72 ? -9.540 1.304 0.660 1.00 94.12 72 LEU A N 1
ATOM 536 C CA . LEU A 1 72 ? -9.215 2.718 0.874 1.00 94.12 72 LEU A CA 1
ATOM 537 C C . LEU A 1 72 ? -8.993 3.028 2.361 1.00 94.12 72 LEU A C 1
ATOM 539 O O . LEU A 1 72 ? -8.023 3.692 2.734 1.00 94.12 72 LEU A O 1
ATOM 543 N N . THR A 1 73 ? -9.846 2.488 3.233 1.00 95.69 73 THR A N 1
ATOM 544 C CA . THR A 1 73 ? -9.704 2.667 4.684 1.00 95.69 73 THR A CA 1
ATOM 545 C C . THR A 1 73 ? -8.488 1.912 5.227 1.00 95.69 73 THR A C 1
ATOM 547 O O . THR A 1 73 ? -7.770 2.428 6.084 1.00 95.69 73 THR A O 1
ATOM 550 N N . SER A 1 74 ? -8.210 0.712 4.706 1.00 95.56 74 SER A N 1
ATOM 551 C CA . SER A 1 74 ? -7.027 -0.082 5.073 1.00 95.56 74 SER A CA 1
ATOM 552 C C . SER A 1 74 ? -5.729 0.608 4.668 1.00 95.56 74 SER A C 1
ATOM 554 O O . SER A 1 74 ? -4.822 0.727 5.488 1.00 95.56 74 SER A O 1
ATOM 556 N N . HIS A 1 75 ? -5.674 1.135 3.446 1.00 94.56 75 HIS A N 1
ATOM 557 C CA . HIS A 1 75 ? -4.581 1.955 2.937 1.00 94.56 75 HIS A CA 1
ATOM 558 C C . HIS A 1 75 ? -4.298 3.135 3.873 1.00 94.56 75 HIS A C 1
ATOM 560 O O . HIS A 1 75 ? -3.184 3.300 4.372 1.00 94.56 75 HIS A O 1
ATOM 566 N N . ALA A 1 76 ? -5.335 3.913 4.192 1.00 94.12 76 ALA A N 1
ATOM 567 C CA . ALA A 1 76 ? -5.198 5.089 5.040 1.00 94.12 76 ALA A CA 1
ATOM 568 C C . ALA A 1 76 ? -4.797 4.738 6.488 1.00 94.12 76 ALA A C 1
ATOM 570 O O . ALA A 1 76 ? -4.077 5.502 7.134 1.00 94.12 76 ALA A O 1
ATOM 571 N N . MET A 1 77 ? -5.243 3.593 7.015 1.00 94.00 77 MET A N 1
ATOM 572 C CA . MET A 1 77 ? -4.835 3.103 8.335 1.00 94.00 77 MET A CA 1
ATOM 573 C C . MET A 1 77 ? -3.365 2.672 8.354 1.00 94.00 77 MET A C 1
ATOM 575 O O . MET A 1 77 ? -2.649 3.035 9.288 1.00 94.00 77 MET A O 1
ATOM 579 N N . LEU A 1 78 ? -2.901 1.943 7.336 1.00 93.31 78 LEU A N 1
ATOM 580 C CA . LEU A 1 78 ? -1.510 1.490 7.252 1.00 93.31 78 LEU A CA 1
ATOM 581 C C . LEU A 1 78 ? -0.544 2.677 7.114 1.00 93.31 78 LEU A C 1
ATOM 583 O O . LEU A 1 78 ? 0.440 2.734 7.850 1.00 93.31 78 LEU A O 1
ATOM 587 N N . LEU A 1 79 ? -0.865 3.675 6.280 1.00 91.50 79 LEU A N 1
ATOM 588 C CA . LEU A 1 79 ? -0.091 4.925 6.205 1.00 91.50 79 LEU A CA 1
ATOM 589 C C . LEU A 1 79 ? -0.058 5.678 7.539 1.00 91.50 79 LEU A C 1
ATOM 591 O O . LEU A 1 79 ? 0.988 6.177 7.961 1.00 91.50 79 LEU A O 1
ATOM 595 N N . GLU A 1 80 ? -1.194 5.737 8.237 1.00 91.06 80 GLU A N 1
ATOM 596 C CA . GLU A 1 80 ? -1.268 6.352 9.562 1.00 91.06 80 GLU A CA 1
ATOM 597 C C . GLU A 1 80 ? -0.369 5.625 10.570 1.00 91.06 80 GLU A C 1
ATOM 599 O O . GLU A 1 80 ? 0.262 6.279 11.405 1.00 91.06 80 GLU A O 1
ATOM 604 N N . GLN A 1 81 ? -0.276 4.291 10.496 1.00 89.12 81 GLN A N 1
ATOM 605 C CA . GLN A 1 81 ? 0.641 3.525 11.337 1.00 89.12 81 GLN A CA 1
ATOM 606 C C . GLN A 1 81 ? 2.097 3.789 10.980 1.00 89.12 81 GLN A C 1
ATOM 608 O O . GLN A 1 81 ? 2.902 3.924 11.896 1.00 89.12 81 GLN A O 1
ATOM 613 N N . CYS A 1 82 ? 2.462 3.926 9.706 1.00 83.38 82 CYS A N 1
ATOM 614 C CA . CYS A 1 82 ? 3.834 4.268 9.317 1.00 83.38 82 CYS A CA 1
ATOM 615 C C . CYS A 1 82 ? 4.276 5.645 9.826 1.00 83.38 82 CYS A C 1
ATOM 617 O O . CYS A 1 82 ? 5.403 5.809 10.291 1.00 83.38 82 CYS A O 1
ATOM 619 N N . SER A 1 83 ? 3.385 6.635 9.789 1.00 80.19 83 SER A N 1
ATOM 620 C CA . SER A 1 83 ? 3.731 8.004 10.167 1.00 80.19 83 SER A CA 1
ATOM 621 C C . SER A 1 83 ? 3.898 8.159 11.688 1.00 80.19 83 SER A C 1
ATOM 623 O O . SER A 1 83 ? 2.949 8.045 12.466 1.00 80.19 83 SER A O 1
ATOM 625 N N . GLY A 1 84 ? 5.117 8.452 12.150 1.00 72.88 84 GLY A N 1
ATOM 626 C CA . GLY A 1 84 ? 5.381 8.839 13.544 1.00 72.88 84 GLY A CA 1
ATOM 627 C C . GLY A 1 84 ? 5.318 7.712 14.590 1.00 72.88 84 GLY A C 1
ATOM 628 O O . GLY A 1 84 ? 5.399 8.000 15.788 1.00 72.88 84 GLY A O 1
ATOM 629 N N . ASN A 1 85 ? 5.215 6.443 14.178 1.00 76.44 85 ASN A N 1
ATOM 630 C CA . ASN A 1 85 ? 5.328 5.282 15.067 1.00 76.44 85 ASN A CA 1
ATOM 631 C C . ASN A 1 85 ? 6.677 4.569 14.838 1.00 76.44 85 ASN A C 1
ATOM 633 O O . ASN A 1 85 ? 6.915 4.004 13.772 1.00 76.44 85 ASN A O 1
ATOM 637 N N . PRO A 1 86 ? 7.603 4.570 15.812 1.00 68.06 86 PRO A N 1
ATOM 638 C CA . PRO A 1 86 ? 8.879 3.886 15.643 1.00 68.06 86 PRO A CA 1
ATOM 639 C C . PRO A 1 86 ? 8.787 2.364 15.670 1.00 68.06 86 PRO A C 1
ATOM 641 O O . PRO A 1 86 ? 9.617 1.705 15.042 1.00 68.06 86 PRO A O 1
ATOM 644 N N . ASN A 1 87 ? 7.757 1.817 16.314 1.00 67.00 87 ASN A N 1
ATOM 645 C CA . ASN A 1 87 ? 7.526 0.378 16.394 1.00 67.00 87 ASN A CA 1
ATOM 646 C C . ASN A 1 87 ? 6.769 -0.166 15.172 1.00 67.00 87 ASN A C 1
ATOM 648 O O . ASN A 1 87 ? 6.888 -1.356 14.880 1.00 67.00 87 ASN A O 1
ATOM 652 N N . SER A 1 88 ? 6.042 0.682 14.431 1.00 66.06 88 SER A N 1
ATOM 653 C CA . SER A 1 88 ? 5.327 0.242 13.225 1.00 66.06 88 SER A CA 1
ATOM 654 C C . SER A 1 88 ? 6.262 -0.060 12.070 1.00 66.06 88 SER A C 1
ATOM 656 O O . SER A 1 88 ? 5.861 -0.786 11.177 1.00 66.06 88 SER A O 1
ATOM 658 N N . THR A 1 89 ? 7.497 0.445 12.077 1.00 67.38 89 THR A N 1
ATOM 659 C CA . THR A 1 89 ? 8.470 0.210 11.007 1.00 67.38 89 THR A CA 1
ATOM 660 C C . THR A 1 89 ? 8.540 -1.287 10.669 1.00 67.38 89 THR A C 1
ATOM 662 O O . THR A 1 89 ? 8.214 -1.703 9.567 1.00 67.38 89 THR A O 1
ATOM 665 N N . THR A 1 90 ? 8.822 -2.145 11.654 1.00 77.31 90 THR A N 1
ATOM 666 C CA . THR A 1 90 ? 8.919 -3.596 11.428 1.00 77.31 90 THR A CA 1
ATOM 667 C C . THR A 1 90 ? 7.561 -4.251 11.150 1.00 77.31 90 THR A C 1
ATOM 669 O O . THR A 1 90 ? 7.460 -5.093 10.260 1.00 77.31 90 THR A O 1
ATOM 672 N N . ALA A 1 91 ? 6.516 -3.889 11.903 1.00 82.31 91 ALA A N 1
ATOM 673 C CA . ALA A 1 91 ? 5.191 -4.503 11.770 1.00 82.31 91 ALA A CA 1
ATOM 674 C C . ALA A 1 91 ? 4.525 -4.156 10.430 1.00 82.31 91 ALA A C 1
ATOM 676 O O . ALA A 1 91 ? 3.967 -5.026 9.762 1.00 82.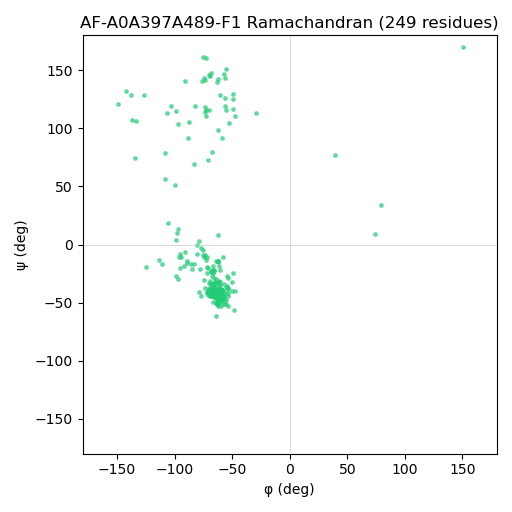31 91 ALA A O 1
ATOM 677 N N . THR A 1 92 ? 4.645 -2.900 10.011 1.00 78.19 92 THR A N 1
ATOM 678 C CA . THR A 1 92 ? 4.116 -2.408 8.745 1.00 78.19 92 THR A CA 1
ATOM 679 C C . THR A 1 92 ? 4.937 -2.907 7.572 1.00 78.19 92 THR A C 1
ATOM 681 O O . THR A 1 92 ? 4.343 -3.297 6.579 1.00 78.19 92 THR A O 1
ATOM 684 N N . PHE A 1 93 ? 6.269 -3.010 7.672 1.00 79.06 93 PHE A N 1
ATOM 685 C CA . PHE A 1 93 ? 7.041 -3.664 6.607 1.00 79.06 93 PHE A CA 1
ATOM 686 C C . PHE A 1 93 ? 6.669 -5.132 6.446 1.00 79.06 93 PHE A C 1
ATOM 688 O O . PHE A 1 93 ? 6.464 -5.582 5.323 1.00 79.06 93 PHE A O 1
ATOM 695 N N . ALA A 1 94 ? 6.490 -5.871 7.542 1.00 84.88 94 ALA A N 1
ATOM 696 C CA . ALA A 1 94 ? 5.996 -7.243 7.459 1.00 84.88 94 ALA A CA 1
ATOM 697 C C . ALA A 1 94 ? 4.603 -7.310 6.801 1.00 84.88 94 ALA A C 1
ATOM 699 O O . ALA A 1 94 ? 4.340 -8.206 6.003 1.00 84.88 94 ALA A O 1
ATOM 700 N N . ALA A 1 95 ? 3.723 -6.351 7.099 1.00 88.75 95 ALA A N 1
ATOM 701 C CA . ALA A 1 95 ? 2.421 -6.219 6.452 1.00 88.75 95 ALA A CA 1
ATOM 702 C C . ALA A 1 95 ? 2.532 -5.873 4.953 1.00 88.75 95 ALA A C 1
ATOM 704 O O . ALA A 1 95 ? 1.836 -6.482 4.146 1.00 88.75 95 ALA A O 1
ATOM 705 N N . LEU A 1 96 ? 3.424 -4.959 4.565 1.00 88.25 96 LEU A N 1
ATOM 706 C CA . LEU A 1 96 ? 3.660 -4.584 3.169 1.00 88.25 96 LEU A CA 1
ATOM 707 C C . LEU A 1 96 ? 4.231 -5.743 2.357 1.00 88.25 96 LEU A C 1
ATOM 709 O O . LEU A 1 96 ? 3.752 -5.981 1.255 1.00 88.25 96 LEU A O 1
ATOM 713 N N . HIS A 1 97 ? 5.166 -6.515 2.913 1.00 86.75 97 HIS A N 1
ATOM 714 C CA . HIS A 1 97 ? 5.659 -7.735 2.269 1.00 86.75 97 HIS A CA 1
ATOM 715 C C . HIS A 1 97 ? 4.522 -8.719 1.978 1.00 86.75 97 HIS A C 1
ATOM 717 O O . HIS A 1 97 ? 4.386 -9.183 0.852 1.00 86.75 97 HIS A O 1
ATOM 723 N N . LEU A 1 98 ? 3.635 -8.961 2.950 1.00 89.31 98 LEU A N 1
ATOM 724 C CA . LEU A 1 98 ? 2.476 -9.839 2.748 1.00 89.31 98 LEU A CA 1
ATOM 725 C C . LEU A 1 98 ? 1.526 -9.348 1.644 1.00 89.31 98 LEU A C 1
ATOM 727 O O . LEU A 1 98 ? 0.875 -10.163 0.992 1.00 89.31 98 LEU A O 1
ATOM 731 N N . LEU A 1 99 ? 1.406 -8.032 1.460 1.00 91.44 99 LEU A N 1
ATOM 732 C CA . LEU A 1 99 ? 0.571 -7.451 0.412 1.00 91.44 99 LEU A CA 1
ATOM 733 C C . LEU A 1 99 ? 1.250 -7.493 -0.967 1.00 91.44 99 LEU A C 1
ATOM 735 O O . LEU A 1 99 ? 0.578 -7.800 -1.949 1.00 91.44 99 LEU A O 1
ATOM 739 N N . LEU A 1 100 ? 2.556 -7.212 -1.040 1.00 89.50 100 LEU A N 1
ATOM 740 C CA . LEU A 1 100 ? 3.349 -7.269 -2.276 1.00 89.50 100 LEU A CA 1
ATOM 741 C C . LEU A 1 100 ? 3.457 -8.700 -2.820 1.00 89.50 100 LEU A C 1
ATOM 743 O O . LEU A 1 100 ? 3.362 -8.894 -4.029 1.00 89.50 100 LEU A O 1
ATOM 747 N N . ASP A 1 101 ? 3.559 -9.693 -1.935 1.00 88.00 101 ASP A N 1
ATOM 748 C CA . ASP A 1 101 ? 3.594 -11.121 -2.285 1.00 88.00 101 ASP A CA 1
ATOM 749 C C . ASP A 1 101 ? 2.199 -11.697 -2.607 1.00 88.00 101 ASP A C 1
ATOM 751 O O . ASP A 1 101 ? 2.034 -12.902 -2.820 1.00 88.00 101 ASP A O 1
ATOM 755 N N . SER A 1 102 ? 1.154 -10.864 -2.607 1.00 89.06 102 SER A N 1
ATOM 756 C CA . SER A 1 102 ? -0.210 -11.315 -2.857 1.00 89.06 102 SER A CA 1
ATOM 757 C C . SER A 1 102 ? -0.455 -11.642 -4.330 1.00 89.06 102 SER A C 1
ATOM 759 O O . SER A 1 102 ? -0.069 -10.906 -5.232 1.00 89.06 102 SER A O 1
ATOM 761 N N . ASN A 1 103 ? -1.252 -12.682 -4.582 1.00 87.06 103 ASN A N 1
ATOM 762 C CA . ASN A 1 103 ? -1.773 -12.974 -5.921 1.00 87.06 103 ASN A CA 1
ATOM 763 C C . ASN A 1 103 ? -2.943 -12.054 -6.326 1.00 87.06 103 ASN A C 1
ATOM 765 O O . ASN A 1 103 ? -3.478 -12.172 -7.428 1.00 87.06 103 ASN A O 1
ATOM 769 N N . HIS A 1 104 ? -3.389 -11.164 -5.434 1.00 89.19 104 HIS A N 1
ATOM 770 C CA . HIS A 1 104 ? -4.504 -10.261 -5.690 1.00 89.19 104 HIS A CA 1
ATOM 771 C C . HIS A 1 104 ? -4.001 -8.877 -6.088 1.00 89.19 104 HIS A C 1
ATOM 773 O O . HIS A 1 104 ? -3.447 -8.144 -5.271 1.00 89.19 104 HIS A O 1
ATOM 779 N N . VAL A 1 105 ? -4.288 -8.487 -7.333 1.00 87.69 105 VAL A N 1
ATOM 780 C CA . VAL A 1 105 ? -3.895 -7.191 -7.914 1.00 87.69 105 VAL A CA 1
ATOM 781 C C . VAL A 1 105 ? -4.264 -6.010 -7.016 1.00 87.69 105 VAL A C 1
ATOM 783 O O . VAL A 1 105 ? -3.471 -5.087 -6.883 1.00 87.69 105 VAL A O 1
ATOM 786 N N . SER A 1 106 ? -5.438 -6.031 -6.379 1.00 89.12 106 SER A N 1
ATOM 787 C CA . SER A 1 106 ? -5.885 -4.943 -5.503 1.00 89.12 106 SER A CA 1
ATOM 788 C C . SER A 1 106 ? -5.019 -4.771 -4.251 1.00 89.12 106 SER A C 1
ATOM 790 O O . SER A 1 106 ? -4.806 -3.644 -3.809 1.00 89.12 106 SER A O 1
ATOM 792 N N . LEU A 1 107 ? -4.463 -5.861 -3.717 1.00 92.38 107 LEU A N 1
ATOM 793 C CA . LEU A 1 107 ? -3.554 -5.827 -2.571 1.00 92.38 107 LEU A CA 1
ATOM 794 C C . LEU A 1 107 ? -2.152 -5.378 -2.960 1.00 92.38 107 LEU A C 1
ATOM 796 O O . LEU A 1 107 ? -1.585 -4.520 -2.286 1.00 92.38 107 LEU A O 1
ATOM 800 N N . VAL A 1 108 ? -1.632 -5.910 -4.070 1.00 91.81 108 VAL A N 1
ATOM 801 C CA . VAL A 1 108 ? -0.333 -5.497 -4.619 1.00 91.81 108 VAL A CA 1
ATOM 802 C C . VAL A 1 108 ? -0.355 -4.005 -4.939 1.00 91.81 108 VAL A C 1
ATOM 804 O O . VAL A 1 108 ? 0.574 -3.279 -4.593 1.00 91.81 108 VAL A O 1
ATOM 807 N N . ARG A 1 109 ? -1.457 -3.529 -5.531 1.00 89.62 109 ARG A N 1
ATOM 808 C CA . ARG A 1 109 ? -1.667 -2.116 -5.836 1.00 89.62 109 ARG A CA 1
ATOM 809 C C . ARG A 1 109 ? -1.632 -1.246 -4.581 1.00 89.62 109 ARG A C 1
ATOM 811 O O . ARG A 1 109 ? -0.846 -0.309 -4.513 1.00 89.62 109 ARG A O 1
ATOM 818 N N . MET A 1 110 ? -2.438 -1.588 -3.575 1.00 92.44 110 MET A N 1
ATOM 819 C CA . MET A 1 110 ? -2.467 -0.863 -2.303 1.00 92.44 110 MET A CA 1
ATOM 820 C C . MET A 1 110 ? -1.077 -0.795 -1.660 1.00 92.44 110 MET A C 1
ATOM 822 O O . MET A 1 110 ? -0.682 0.259 -1.173 1.00 92.44 110 MET A O 1
ATOM 826 N N . ALA A 1 111 ? -0.312 -1.889 -1.679 1.00 91.75 111 ALA A N 1
ATOM 827 C CA . ALA A 1 111 ? 1.049 -1.878 -1.155 1.00 91.75 111 ALA A CA 1
ATOM 828 C C . ALA A 1 111 ? 1.994 -0.990 -1.965 1.00 91.75 111 ALA A C 1
ATOM 830 O O . ALA A 1 111 ? 2.772 -0.257 -1.365 1.00 91.75 111 ALA A O 1
ATOM 831 N N . SER A 1 112 ? 1.907 -1.020 -3.298 1.00 90.44 112 SER A N 1
ATOM 832 C CA . SER A 1 112 ? 2.697 -0.143 -4.169 1.00 90.44 112 SER A CA 1
ATOM 833 C C . SER A 1 112 ? 2.459 1.329 -3.835 1.00 90.44 112 SER A C 1
ATOM 835 O O . SER A 1 112 ? 3.416 2.074 -3.650 1.00 90.44 112 SER A O 1
ATOM 837 N N . GLN A 1 113 ? 1.195 1.730 -3.681 1.00 91.25 113 GLN A N 1
ATOM 838 C CA . GLN A 1 113 ? 0.817 3.103 -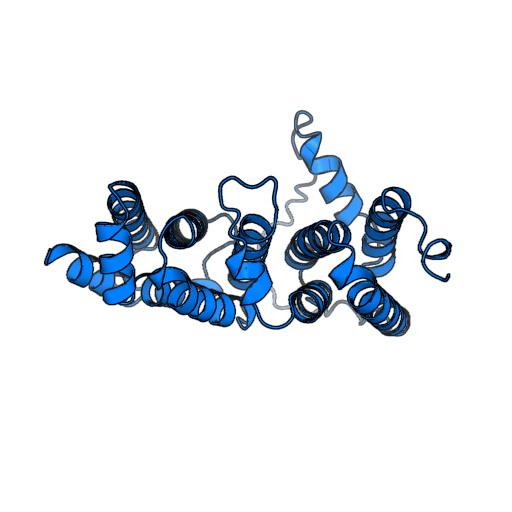3.335 1.00 91.25 113 GLN A CA 1
ATOM 839 C C . GLN A 1 113 ? 1.345 3.510 -1.954 1.00 91.25 113 GLN A C 1
ATOM 841 O O . GLN A 1 113 ? 1.936 4.578 -1.813 1.00 91.25 113 GLN A O 1
ATOM 846 N N . ILE A 1 114 ? 1.228 2.626 -0.953 1.00 91.56 114 ILE A N 1
ATOM 847 C CA . ILE A 1 114 ? 1.801 2.878 0.376 1.00 91.56 114 ILE A CA 1
ATOM 848 C C . ILE A 1 114 ? 3.319 3.053 0.278 1.00 91.56 114 ILE A C 1
ATOM 850 O O . ILE A 1 114 ? 3.860 3.984 0.862 1.00 91.56 114 ILE A O 1
ATOM 854 N N . VAL A 1 115 ? 4.024 2.194 -0.463 1.00 90.06 115 VAL A N 1
ATOM 855 C CA . VAL A 1 115 ? 5.481 2.309 -0.623 1.00 90.06 115 VAL A CA 1
ATOM 856 C C . VAL A 1 115 ? 5.857 3.647 -1.265 1.00 90.06 115 VAL A C 1
ATOM 858 O O . VAL A 1 115 ? 6.740 4.318 -0.732 1.00 90.06 115 VAL A O 1
ATOM 861 N N . CYS A 1 116 ? 5.174 4.070 -2.336 1.00 89.38 116 CYS A N 1
ATOM 862 C CA . CYS A 1 116 ? 5.405 5.370 -2.979 1.00 89.38 116 CYS A CA 1
ATOM 863 C C . CYS A 1 116 ? 5.266 6.537 -1.991 1.00 89.38 116 CYS A C 1
ATOM 865 O O . CYS A 1 116 ? 6.159 7.381 -1.900 1.00 89.38 116 CYS A O 1
ATOM 867 N N . GLU A 1 117 ? 4.193 6.556 -1.200 1.00 90.50 117 GLU A N 1
ATOM 868 C CA . GLU A 1 117 ? 3.959 7.583 -0.176 1.00 90.50 117 GLU A CA 1
ATOM 869 C C . GLU A 1 117 ? 5.062 7.598 0.892 1.00 90.50 117 GLU A C 1
ATOM 871 O O . GLU A 1 117 ? 5.509 8.651 1.335 1.00 90.50 117 GLU A O 1
ATOM 876 N N . LEU A 1 118 ? 5.563 6.429 1.286 1.00 87.62 118 LEU A N 1
ATOM 877 C CA . LEU A 1 118 ? 6.589 6.321 2.319 1.00 87.62 118 LEU A CA 1
ATOM 878 C C . LEU A 1 118 ? 7.990 6.735 1.851 1.00 87.62 118 LEU A C 1
ATOM 880 O O . LEU A 1 118 ? 8.778 7.223 2.665 1.00 87.62 118 LEU A O 1
ATOM 884 N N . VAL A 1 119 ? 8.312 6.548 0.568 1.00 87.00 119 VAL A N 1
ATOM 885 C CA . VAL A 1 119 ? 9.636 6.881 0.010 1.00 87.00 119 VAL A CA 1
ATOM 886 C C . VAL A 1 119 ? 9.696 8.262 -0.647 1.00 87.00 119 VAL A C 1
ATOM 888 O O . VAL A 1 119 ? 10.782 8.823 -0.796 1.00 87.00 119 VAL A O 1
ATOM 891 N N . SER A 1 120 ? 8.556 8.845 -1.022 1.00 87.12 120 SER A N 1
ATOM 892 C CA . SER A 1 120 ? 8.503 10.165 -1.651 1.00 87.12 120 SER A CA 1
ATOM 893 C C . SER A 1 120 ? 8.787 11.268 -0.637 1.00 87.12 120 SER A C 1
ATOM 895 O O . SER A 1 120 ? 7.978 11.530 0.245 1.00 87.12 120 SER A O 1
ATOM 897 N N . THR A 1 121 ? 9.887 12.005 -0.803 1.00 85.50 121 THR A N 1
ATOM 898 C CA . THR A 1 121 ? 10.247 13.147 0.067 1.00 85.50 121 THR A CA 1
ATOM 899 C C . THR A 1 121 ? 9.231 14.293 0.043 1.00 85.50 121 THR A C 1
ATOM 901 O O . THR A 1 121 ? 9.274 15.177 0.899 1.00 85.50 121 THR A O 1
ATOM 904 N N . LYS A 1 122 ? 8.319 14.295 -0.936 1.00 85.69 122 LYS A N 1
ATOM 905 C CA . LYS A 1 122 ? 7.216 15.258 -1.049 1.00 85.69 122 LYS A CA 1
ATOM 906 C C . LYS A 1 122 ? 5.957 14.806 -0.306 1.00 85.69 122 LYS A C 1
ATOM 908 O O . LYS A 1 122 ? 5.066 15.628 -0.101 1.00 85.69 122 LYS A O 1
ATOM 913 N N . SER A 1 123 ? 5.865 13.531 0.068 1.00 86.62 123 SER A N 1
ATOM 914 C CA . SER A 1 123 ? 4.709 12.997 0.779 1.00 86.62 123 SER A CA 1
ATOM 915 C C . SER A 1 123 ? 4.695 13.459 2.240 1.00 86.62 123 SER A C 1
ATOM 917 O O . SER A 1 123 ? 5.740 13.460 2.899 1.00 86.62 123 SER A O 1
ATOM 919 N N . PRO A 1 124 ? 3.517 13.780 2.810 1.00 85.50 124 PRO A N 1
ATOM 920 C CA . PRO A 1 124 ? 3.375 13.983 4.253 1.00 85.50 124 PRO A CA 1
ATOM 921 C C . PRO A 1 124 ? 3.654 12.710 5.074 1.00 85.50 124 PRO A C 1
ATOM 923 O O . PRO A 1 124 ? 3.824 12.793 6.292 1.00 85.50 124 PRO A O 1
ATOM 926 N N . HIS A 1 125 ? 3.690 11.541 4.431 1.00 86.69 125 HIS A N 1
ATOM 927 C CA . HIS A 1 125 ? 3.961 10.245 5.048 1.00 86.69 125 HIS A CA 1
ATOM 928 C C . HIS A 1 125 ? 5.410 9.780 4.877 1.00 86.69 125 HIS A C 1
ATOM 930 O O . HIS A 1 125 ? 5.733 8.686 5.339 1.00 86.69 125 HIS A O 1
ATOM 936 N N . TYR A 1 126 ? 6.274 10.610 4.280 1.00 85.81 126 TYR A N 1
ATOM 937 C CA . TYR A 1 126 ? 7.685 10.298 4.090 1.00 85.81 126 TYR A CA 1
ATOM 938 C C . TYR A 1 126 ? 8.348 9.801 5.378 1.00 85.81 126 TYR A C 1
ATOM 940 O O . TYR A 1 126 ? 8.291 10.453 6.427 1.00 85.81 126 TYR A O 1
ATOM 948 N N . ASP A 1 127 ? 9.043 8.672 5.278 1.00 81.19 127 ASP A N 1
ATOM 949 C CA . ASP A 1 127 ? 9.826 8.117 6.370 1.00 81.19 127 ASP A CA 1
ATOM 950 C C . ASP A 1 127 ? 11.178 7.624 5.848 1.00 81.19 127 ASP A C 1
ATOM 952 O O . ASP A 1 127 ? 11.288 6.577 5.216 1.00 81.19 127 ASP A O 1
ATOM 956 N N . ALA A 1 128 ? 12.242 8.365 6.169 1.00 79.19 128 ALA A N 1
ATOM 957 C CA . ALA A 1 128 ? 13.608 8.055 5.743 1.00 79.19 128 ALA A CA 1
ATOM 958 C C . ALA A 1 128 ? 14.061 6.631 6.120 1.00 79.19 128 ALA A C 1
ATOM 960 O O . ALA A 1 128 ? 14.869 6.025 5.420 1.00 79.19 128 ALA A O 1
ATOM 961 N N . ARG A 1 129 ? 13.504 6.052 7.192 1.00 76.56 129 ARG A N 1
ATOM 962 C CA . ARG A 1 129 ? 13.834 4.686 7.632 1.00 76.56 129 ARG A CA 1
ATOM 963 C 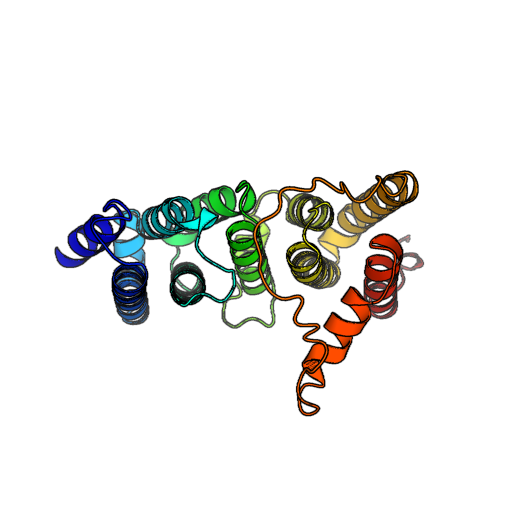C . ARG A 1 129 ? 13.350 3.634 6.643 1.00 76.56 129 ARG A C 1
ATOM 965 O O . ARG A 1 129 ? 13.848 2.517 6.670 1.00 76.56 129 ARG A O 1
ATOM 972 N N . VAL A 1 130 ? 12.370 3.966 5.805 1.00 73.25 130 VAL A N 1
ATOM 973 C CA . VAL A 1 130 ? 11.841 3.100 4.746 1.00 73.25 130 VAL A CA 1
ATOM 974 C C . VAL A 1 130 ? 12.884 2.893 3.664 1.00 73.25 130 VAL A C 1
ATOM 976 O O . VAL A 1 130 ? 13.087 1.761 3.241 1.00 73.25 130 VAL A O 1
ATOM 979 N N . ILE A 1 131 ? 13.613 3.946 3.300 1.00 71.12 131 ILE A N 1
ATOM 980 C CA . ILE A 1 131 ? 14.732 3.859 2.356 1.00 71.12 131 ILE A CA 1
ATOM 981 C C . ILE A 1 131 ? 15.847 2.975 2.931 1.00 71.12 131 ILE A C 1
ATOM 983 O O . ILE A 1 131 ? 16.437 2.173 2.216 1.00 71.12 131 ILE A O 1
ATOM 987 N N . GLU A 1 132 ? 16.097 3.070 4.239 1.00 66.88 132 GLU A N 1
ATOM 988 C CA . GLU A 1 132 ? 17.137 2.286 4.916 1.00 66.88 132 GLU A CA 1
ATOM 989 C C . GLU A 1 132 ? 16.742 0.826 5.211 1.00 66.88 132 GLU A C 1
ATOM 991 O O . GLU A 1 132 ? 17.619 0.001 5.474 1.00 66.88 132 GLU A O 1
ATOM 996 N N . ARG A 1 133 ? 15.440 0.497 5.244 1.00 64.62 133 ARG A N 1
ATOM 997 C CA . ARG A 1 133 ? 14.934 -0.795 5.755 1.00 64.62 133 ARG A CA 1
ATOM 998 C C . ARG A 1 133 ? 14.062 -1.599 4.800 1.00 64.62 133 ARG A C 1
ATOM 1000 O O . ARG A 1 133 ? 13.916 -2.795 5.049 1.00 64.62 133 A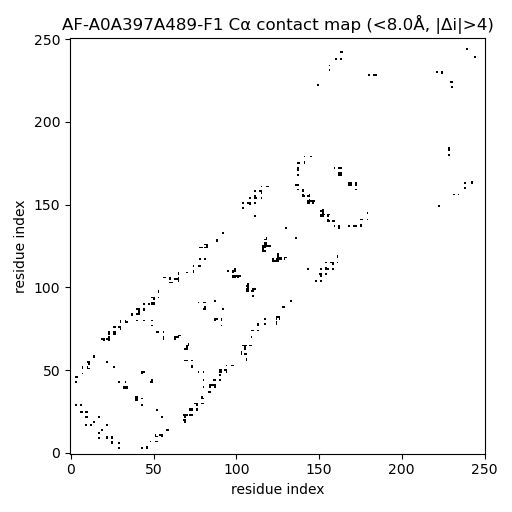RG A O 1
ATOM 1007 N N . ILE A 1 134 ? 13.474 -1.010 3.756 1.00 57.84 134 ILE A N 1
ATOM 1008 C CA . ILE A 1 134 ? 12.877 -1.823 2.694 1.00 57.84 134 ILE A CA 1
ATOM 1009 C C . ILE A 1 134 ? 14.029 -2.430 1.905 1.00 57.84 134 ILE A C 1
ATOM 1011 O O . ILE A 1 134 ? 14.765 -1.728 1.213 1.00 57.84 134 ILE A O 1
ATOM 1015 N N . TRP A 1 135 ? 14.178 -3.746 2.047 1.00 57.88 135 TRP A N 1
ATOM 1016 C CA . TRP A 1 135 ? 15.072 -4.553 1.232 1.00 57.88 135 TRP A CA 1
ATOM 1017 C C . TRP A 1 135 ? 14.849 -4.238 -0.250 1.00 57.88 135 TRP A C 1
ATOM 1019 O O . TRP A 1 135 ? 13.758 -4.426 -0.781 1.00 57.88 135 TRP A O 1
ATOM 1029 N N . ASP A 1 136 ? 15.899 -3.703 -0.866 1.00 72.94 136 ASP A N 1
ATOM 1030 C CA . ASP A 1 136 ? 16.063 -3.405 -2.280 1.00 72.94 136 ASP A CA 1
ATOM 1031 C C . ASP A 1 136 ? 14.798 -2.844 -2.977 1.00 72.94 136 ASP A C 1
ATOM 1033 O O . ASP A 1 136 ? 14.108 -3.513 -3.758 1.00 72.94 136 ASP A O 1
ATOM 1037 N N . LEU A 1 137 ? 14.517 -1.556 -2.732 1.00 77.88 137 LEU A N 1
ATOM 1038 C CA . LEU A 1 137 ? 13.456 -0.794 -3.415 1.00 77.88 137 LEU A CA 1
ATOM 1039 C C . LEU A 1 137 ? 13.527 -0.918 -4.948 1.00 77.88 137 LEU A C 1
ATOM 1041 O O . LEU A 1 137 ? 12.493 -0.946 -5.612 1.00 77.88 137 LEU A O 1
ATOM 1045 N N . VAL A 1 138 ? 14.736 -1.049 -5.506 1.00 81.38 138 VAL A N 1
ATOM 1046 C CA . VAL A 1 138 ? 14.962 -1.258 -6.943 1.00 81.38 138 VAL A CA 1
ATOM 1047 C C . VAL A 1 138 ? 14.365 -2.601 -7.427 1.00 81.38 138 VAL A C 1
ATOM 1049 O O . VAL A 1 138 ? 13.438 -2.559 -8.231 1.00 81.38 138 VAL A O 1
ATOM 1052 N N . PRO A 1 139 ? 14.787 -3.789 -6.946 1.00 84.94 139 PRO A N 1
ATOM 1053 C CA . PRO A 1 139 ? 14.112 -5.068 -7.184 1.00 84.94 139 PRO A CA 1
ATOM 1054 C C . PRO A 1 139 ? 12.602 -5.058 -6.961 1.00 84.94 139 PRO A C 1
ATOM 1056 O O . PRO A 1 139 ? 11.874 -5.653 -7.758 1.00 84.94 139 PRO A O 1
ATOM 1059 N N . THR A 1 140 ? 12.117 -4.366 -5.927 1.00 85.56 140 THR A N 1
ATOM 1060 C CA . THR A 1 140 ? 10.673 -4.227 -5.682 1.00 85.56 140 THR A CA 1
ATOM 1061 C C . THR A 1 140 ? 9.993 -3.499 -6.843 1.00 85.56 140 THR A C 1
ATOM 1063 O O . THR A 1 140 ? 9.044 -4.023 -7.426 1.00 85.56 140 THR A O 1
ATOM 1066 N N . ALA A 1 141 ? 10.518 -2.340 -7.251 1.00 86.75 141 ALA A N 1
ATOM 1067 C CA . ALA A 1 141 ? 9.995 -1.574 -8.379 1.00 86.75 141 ALA A CA 1
ATOM 1068 C C . ALA A 1 141 ? 10.012 -2.382 -9.688 1.00 86.75 141 ALA A C 1
ATOM 1070 O O . ALA A 1 141 ? 9.035 -2.391 -10.434 1.00 86.75 141 ALA A O 1
ATOM 1071 N N . ILE A 1 142 ? 11.091 -3.124 -9.944 1.00 85.88 142 ILE A N 1
ATOM 1072 C CA .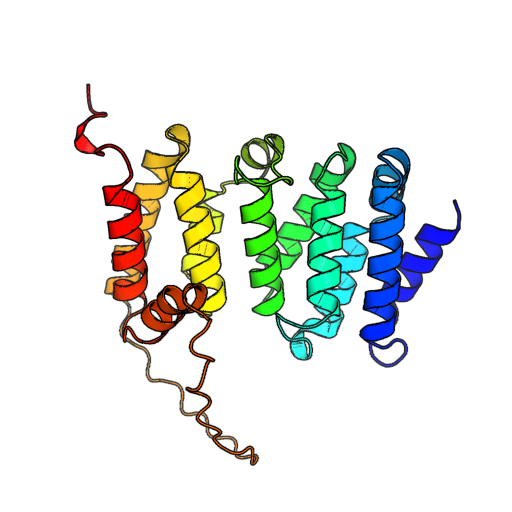 ILE A 1 142 ? 11.246 -3.956 -11.147 1.00 85.88 142 ILE A CA 1
ATOM 1073 C C . ILE A 1 142 ? 10.273 -5.141 -11.142 1.00 85.88 142 ILE A C 1
ATOM 1075 O O . ILE A 1 142 ? 9.687 -5.469 -12.175 1.00 85.88 142 ILE A O 1
ATOM 1079 N N . THR A 1 143 ? 10.050 -5.757 -9.980 1.00 87.19 143 THR A N 1
ATOM 1080 C CA . THR A 1 143 ? 9.064 -6.834 -9.815 1.00 87.19 143 THR A CA 1
ATOM 1081 C C . THR A 1 143 ? 7.650 -6.323 -10.085 1.00 87.19 143 THR A C 1
ATOM 1083 O O . THR A 1 143 ? 6.900 -6.958 -10.826 1.00 87.19 143 THR A O 1
ATOM 1086 N N . LEU A 1 144 ? 7.301 -5.144 -9.558 1.00 87.56 144 LEU A N 1
ATOM 1087 C CA . LEU A 1 144 ? 5.997 -4.515 -9.785 1.00 87.56 144 LEU A CA 1
ATOM 1088 C C . LEU A 1 144 ? 5.800 -4.089 -11.250 1.00 87.56 144 LEU A C 1
ATOM 1090 O O . LEU A 1 144 ? 4.721 -4.300 -11.801 1.00 87.56 144 LEU A O 1
ATOM 1094 N N . LEU A 1 145 ? 6.843 -3.589 -11.925 1.00 84.44 145 LEU A N 1
ATOM 1095 C CA . LEU A 1 145 ? 6.814 -3.329 -13.374 1.00 84.44 145 LEU A CA 1
ATOM 1096 C C . LEU A 1 145 ? 6.576 -4.602 -14.198 1.00 84.44 145 LEU A C 1
ATOM 1098 O O . LEU A 1 145 ? 5.981 -4.550 -15.273 1.00 84.44 145 LEU A O 1
ATOM 1102 N N . GLY A 1 146 ? 7.036 -5.754 -13.707 1.00 80.94 146 GLY A N 1
ATOM 1103 C CA . GLY A 1 146 ? 6.798 -7.060 -14.319 1.00 80.94 146 GLY A CA 1
ATOM 1104 C C . GLY A 1 146 ? 5.389 -7.626 -14.115 1.00 80.94 146 GLY A C 1
ATOM 1105 O O . GLY A 1 146 ? 5.107 -8.688 -14.665 1.00 80.94 146 GLY A O 1
ATOM 1106 N N . ASN A 1 147 ? 4.521 -6.965 -13.342 1.00 84.00 147 ASN A N 1
ATOM 1107 C CA . ASN A 1 147 ? 3.164 -7.437 -13.064 1.00 84.00 147 ASN A CA 1
ATOM 1108 C C . ASN A 1 147 ? 2.273 -7.381 -14.318 1.00 84.00 147 ASN A C 1
ATOM 1110 O O . ASN A 1 147 ? 2.405 -6.465 -15.126 1.00 84.00 147 ASN A O 1
ATOM 1114 N N . ASP A 1 148 ? 1.320 -8.304 -14.462 1.00 79.12 148 ASP A N 1
ATOM 1115 C CA . ASP A 1 148 ? 0.389 -8.322 -15.604 1.00 79.12 148 ASP A CA 1
ATOM 1116 C C . ASP A 1 148 ? -0.645 -7.176 -15.558 1.00 79.12 148 ASP A C 1
ATOM 1118 O O . ASP A 1 148 ? -1.234 -6.800 -16.575 1.00 79.12 148 ASP A O 1
ATOM 1122 N N . SER A 1 149 ? -0.877 -6.592 -14.379 1.00 79.00 149 SER A N 1
ATOM 1123 C CA . SER A 1 149 ? -1.812 -5.487 -14.189 1.00 79.00 149 SER A CA 1
ATOM 1124 C C . SER A 1 149 ? -1.196 -4.142 -14.558 1.00 79.00 149 SER A C 1
ATOM 1126 O O . SER A 1 149 ? -0.295 -3.644 -13.886 1.00 79.00 149 SER A O 1
ATOM 1128 N N . VAL A 1 150 ? -1.792 -3.474 -15.548 1.00 76.56 150 VAL A N 1
ATOM 1129 C CA . VAL A 1 150 ? -1.438 -2.100 -15.955 1.00 76.56 150 VAL A CA 1
ATOM 1130 C C . VAL A 1 150 ? -1.551 -1.109 -14.788 1.00 76.56 150 VAL A C 1
ATOM 1132 O O . VAL A 1 150 ? -0.749 -0.187 -14.690 1.00 76.56 150 VAL A O 1
ATOM 1135 N N . LYS A 1 151 ? -2.509 -1.313 -13.873 1.00 78.31 151 LYS A N 1
ATOM 1136 C CA . LYS A 1 151 ? -2.676 -0.463 -12.681 1.00 78.31 151 LYS A CA 1
ATOM 1137 C C . LYS A 1 151 ? -1.475 -0.572 -11.735 1.00 78.31 151 LYS A C 1
ATOM 1139 O O . LYS A 1 151 ? -1.014 0.440 -11.232 1.00 78.31 151 LYS A O 1
ATOM 1144 N N . VAL A 1 152 ? -0.954 -1.786 -11.540 1.00 82.81 152 VAL A N 1
ATOM 1145 C CA . VAL A 1 152 ? 0.245 -2.019 -10.716 1.00 82.81 152 VAL A CA 1
ATOM 1146 C C . VAL A 1 152 ? 1.489 -1.490 -11.426 1.00 82.81 152 VAL A C 1
ATOM 1148 O O . VAL A 1 152 ? 2.320 -0.859 -10.789 1.00 82.81 152 VAL A O 1
ATOM 1151 N N . GLN A 1 153 ? 1.594 -1.679 -12.746 1.00 81.62 153 GLN A N 1
ATOM 1152 C CA . GLN A 1 153 ? 2.690 -1.120 -13.546 1.00 81.62 153 GLN A CA 1
ATOM 1153 C C . GLN A 1 153 ? 2.752 0.412 -13.452 1.00 81.62 153 GLN A C 1
ATOM 1155 O O . GLN A 1 153 ? 3.841 0.968 -13.371 1.00 81.62 153 GLN A O 1
ATOM 1160 N N . TYR A 1 154 ? 1.599 1.088 -13.457 1.00 80.81 154 TYR A N 1
ATOM 1161 C CA . TYR A 1 154 ? 1.525 2.542 -13.310 1.00 80.81 154 TYR A CA 1
ATOM 1162 C C . TYR A 1 154 ? 2.047 3.001 -11.942 1.00 80.81 154 TYR A C 1
ATOM 1164 O O . TYR A 1 154 ? 2.953 3.828 -11.881 1.00 80.81 154 TYR A O 1
ATOM 1172 N N . ASP A 1 155 ? 1.555 2.402 -10.854 1.00 81.88 155 ASP A N 1
ATOM 1173 C CA . ASP A 1 155 ? 2.018 2.738 -9.501 1.00 81.88 155 ASP A CA 1
ATOM 1174 C C . ASP A 1 155 ? 3.516 2.372 -9.318 1.00 81.88 155 ASP A C 1
ATOM 1176 O O . ASP A 1 155 ? 4.260 3.055 -8.616 1.00 81.88 155 ASP A O 1
ATOM 1180 N N . ALA A 1 156 ? 4.012 1.343 -10.019 1.00 86.62 156 ALA A N 1
ATOM 1181 C CA . ALA A 1 156 ? 5.433 0.989 -10.043 1.00 86.62 156 ALA A CA 1
ATOM 1182 C C . ALA A 1 156 ? 6.307 2.034 -10.757 1.00 86.62 156 ALA A C 1
ATOM 1184 O O . ALA A 1 156 ? 7.454 2.246 -10.365 1.00 86.62 156 ALA A O 1
ATOM 1185 N N . LEU A 1 157 ? 5.793 2.693 -11.800 1.00 83.25 157 LEU A N 1
ATOM 1186 C CA . LEU A 1 157 ? 6.511 3.773 -12.484 1.00 83.25 157 LEU A CA 1
ATOM 1187 C C . LEU A 1 157 ? 6.690 4.992 -11.588 1.00 83.25 157 LEU A C 1
ATOM 1189 O O . LEU A 1 157 ? 7.729 5.645 -11.665 1.00 83.25 157 LEU A O 1
ATOM 1193 N N . GLU A 1 158 ? 5.721 5.273 -10.722 1.00 84.81 158 GLU A N 1
ATOM 1194 C CA . GLU A 1 158 ? 5.867 6.303 -9.698 1.00 84.81 158 GLU A CA 1
ATOM 1195 C C . GLU A 1 158 ? 7.002 5.949 -8.729 1.00 84.81 158 GLU A C 1
ATOM 1197 O O . GLU A 1 158 ? 7.870 6.783 -8.468 1.00 84.81 158 GLU A O 1
ATOM 1202 N N . LEU A 1 159 ? 7.079 4.690 -8.282 1.00 86.44 159 LEU A N 1
ATOM 1203 C CA . LEU A 1 159 ? 8.190 4.227 -7.450 1.00 86.44 159 LEU A CA 1
ATOM 1204 C C . LEU A 1 159 ? 9.538 4.375 -8.172 1.00 86.44 159 LEU A C 1
ATOM 1206 O O . LEU A 1 159 ? 10.493 4.894 -7.596 1.00 86.44 159 LEU A O 1
ATOM 1210 N N . VAL A 1 160 ? 9.621 3.988 -9.448 1.00 84.50 160 VAL A N 1
ATOM 1211 C CA . VAL A 1 160 ? 10.821 4.199 -10.277 1.00 84.50 160 VAL A CA 1
ATOM 1212 C C . VAL A 1 160 ? 11.173 5.681 -10.379 1.00 84.50 160 VAL A C 1
ATOM 1214 O O . VAL A 1 160 ? 12.341 6.038 -10.238 1.00 84.50 160 VAL A O 1
ATOM 1217 N N . HIS A 1 161 ? 10.184 6.549 -10.592 1.00 82.44 161 HIS A N 1
ATOM 1218 C CA . HIS A 1 161 ? 10.390 7.991 -10.654 1.00 82.44 161 HIS A CA 1
ATOM 1219 C C . HIS A 1 161 ? 10.968 8.534 -9.345 1.00 82.44 161 HIS A C 1
ATOM 1221 O O . HIS A 1 161 ? 11.941 9.282 -9.378 1.00 82.44 161 HIS A O 1
ATOM 1227 N N . ILE A 1 162 ? 10.419 8.126 -8.197 1.00 81.81 162 ILE A N 1
ATOM 1228 C CA . ILE A 1 162 ? 10.918 8.521 -6.874 1.00 81.81 162 ILE A CA 1
ATOM 1229 C C . ILE A 1 162 ? 12.374 8.073 -6.692 1.00 81.81 162 ILE A C 1
ATOM 1231 O O . ILE A 1 162 ? 13.218 8.878 -6.300 1.00 81.81 162 ILE A O 1
ATOM 1235 N N . LEU A 1 163 ? 12.694 6.823 -7.038 1.00 81.19 163 LEU A N 1
ATOM 1236 C CA . LEU A 1 163 ? 14.054 6.286 -6.924 1.00 81.19 163 LEU A CA 1
ATOM 1237 C C . LEU A 1 163 ? 15.050 6.967 -7.876 1.00 81.19 163 LEU A C 1
ATOM 1239 O O . LEU A 1 163 ? 16.228 7.080 -7.548 1.00 81.19 163 LEU A O 1
ATOM 1243 N N . LEU A 1 164 ? 14.590 7.472 -9.025 1.00 76.69 164 LEU A N 1
ATOM 1244 C CA . LEU A 1 164 ? 15.399 8.272 -9.952 1.00 76.69 164 LEU A CA 1
ATOM 1245 C C . LEU A 1 164 ? 15.685 9.695 -9.450 1.00 76.69 164 LEU A C 1
ATOM 1247 O O . LEU A 1 164 ? 16.530 10.374 -10.028 1.00 76.69 164 LEU A O 1
ATOM 1251 N N . HIS A 1 165 ? 15.068 10.164 -8.365 1.00 75.25 165 HIS A N 1
ATOM 1252 C CA . HIS A 1 165 ? 15.516 11.400 -7.704 1.00 75.25 165 HIS A CA 1
ATOM 1253 C C . HIS A 1 165 ? 16.678 11.163 -6.734 1.00 75.25 165 HIS A C 1
ATOM 1255 O O . HIS A 1 165 ? 17.389 12.108 -6.394 1.00 75.25 165 HIS A O 1
ATOM 1261 N N . ASP A 1 166 ? 16.921 9.915 -6.327 1.00 72.50 166 ASP A N 1
ATOM 1262 C CA . ASP A 1 166 ? 18.033 9.543 -5.456 1.00 72.50 166 ASP A CA 1
ATOM 1263 C C . ASP A 1 166 ? 19.224 9.017 -6.271 1.00 72.50 166 ASP A C 1
ATOM 1265 O O . ASP A 1 166 ? 19.252 7.868 -6.719 1.00 72.50 166 ASP A O 1
ATOM 1269 N N . LEU A 1 167 ? 20.244 9.867 -6.422 1.00 69.50 167 LEU A N 1
ATOM 1270 C CA . LEU A 1 167 ? 21.477 9.574 -7.166 1.00 69.50 167 LEU A CA 1
ATOM 1271 C C . LEU A 1 167 ? 22.172 8.281 -6.712 1.00 69.50 167 LEU A C 1
ATOM 1273 O O . LEU A 1 167 ? 22.842 7.638 -7.520 1.00 69.50 167 LEU A O 1
ATOM 1277 N N . SER A 1 168 ? 22.019 7.881 -5.446 1.00 72.06 168 SER A N 1
ATOM 1278 C CA . SER A 1 168 ? 22.655 6.667 -4.922 1.00 72.06 168 SER A CA 1
ATOM 1279 C C . SER A 1 168 ? 22.093 5.381 -5.545 1.00 72.06 168 SER A C 1
ATOM 1281 O O . SER A 1 168 ? 22.823 4.401 -5.699 1.00 72.06 168 SER A O 1
ATOM 1283 N N . ASN A 1 169 ? 20.834 5.407 -5.992 1.00 70.06 169 ASN A N 1
ATOM 1284 C CA . ASN A 1 169 ? 20.132 4.261 -6.570 1.00 70.06 169 ASN A CA 1
ATOM 1285 C C . ASN A 1 169 ? 20.203 4.205 -8.105 1.00 70.06 169 ASN A C 1
ATOM 1287 O O . ASN A 1 169 ? 19.862 3.179 -8.695 1.00 70.06 169 ASN A O 1
ATOM 1291 N N . HIS A 1 170 ? 20.675 5.269 -8.768 1.00 74.81 170 HIS A N 1
ATOM 1292 C CA . HIS A 1 170 ? 20.633 5.421 -10.231 1.00 74.81 170 HIS A CA 1
ATOM 1293 C C . HIS A 1 170 ? 21.279 4.270 -10.991 1.00 74.81 170 HIS A C 1
ATOM 1295 O O . HIS A 1 170 ? 20.670 3.709 -11.898 1.00 74.81 170 HIS A O 1
ATOM 1301 N N . HIS A 1 171 ? 22.513 3.907 -10.640 1.00 73.62 171 HIS A N 1
ATOM 1302 C CA . HIS A 1 171 ? 23.250 2.892 -11.392 1.00 73.62 171 HIS A CA 1
ATOM 1303 C C . HIS A 1 171 ? 22.567 1.519 -11.321 1.00 73.62 171 HIS A C 1
ATOM 1305 O O . HIS A 1 171 ? 22.388 0.861 -12.350 1.00 73.62 171 HIS A O 1
ATOM 1311 N N . ALA A 1 172 ? 22.154 1.108 -10.118 1.00 77.69 172 ALA A N 1
ATOM 1312 C CA . ALA A 1 172 ? 21.437 -0.145 -9.905 1.00 77.69 172 ALA A CA 1
ATOM 1313 C C . ALA A 1 172 ? 20.089 -0.129 -10.637 1.00 77.69 172 ALA A C 1
ATOM 1315 O O . ALA A 1 172 ? 19.797 -1.036 -11.416 1.00 77.69 172 ALA A O 1
ATOM 1316 N N . LEU A 1 173 ? 19.312 0.943 -10.466 1.00 78.94 173 LEU A N 1
ATOM 1317 C CA . LEU A 1 173 ? 17.998 1.093 -11.078 1.00 78.94 173 LEU A CA 1
ATOM 1318 C C . LEU A 1 173 ? 18.057 1.065 -12.604 1.00 78.94 173 LEU A C 1
ATOM 1320 O O . LEU A 1 173 ? 17.323 0.308 -13.230 1.00 78.94 173 LEU A O 1
ATOM 1324 N N . CYS A 1 174 ? 18.958 1.824 -13.224 1.00 76.06 174 CYS A N 1
ATOM 1325 C CA . CYS A 1 174 ? 19.073 1.841 -14.680 1.00 76.06 174 CYS A CA 1
ATOM 1326 C C . CYS A 1 174 ? 19.592 0.521 -15.246 1.00 76.06 174 CYS A C 1
ATOM 1328 O O . CYS A 1 174 ? 19.142 0.102 -16.311 1.00 76.06 174 CYS A O 1
ATOM 1330 N N . THR A 1 175 ? 20.483 -0.173 -14.535 1.00 78.31 175 THR A N 1
ATOM 1331 C CA . THR A 1 175 ? 20.939 -1.509 -14.943 1.00 78.31 175 THR A CA 1
ATOM 1332 C C . THR A 1 175 ? 19.784 -2.508 -14.960 1.00 78.31 175 THR A C 1
ATOM 1334 O O . THR A 1 175 ? 19.619 -3.248 -15.934 1.00 78.31 175 THR A O 1
ATOM 1337 N N . GLU A 1 176 ? 18.961 -2.512 -13.911 1.00 82.44 176 GLU A N 1
ATOM 1338 C CA . GLU A 1 176 ? 17.795 -3.390 -13.826 1.00 82.44 176 GLU A CA 1
ATOM 1339 C C . GLU A 1 176 ? 16.707 -3.006 -14.834 1.00 82.44 176 GLU A C 1
ATOM 1341 O O . GLU A 1 176 ? 16.183 -3.883 -15.517 1.00 82.44 176 GLU A O 1
ATOM 1346 N N . LEU A 1 177 ? 16.422 -1.712 -15.015 1.00 77.94 177 LEU A N 1
ATOM 1347 C CA . LEU A 1 177 ? 15.467 -1.228 -16.019 1.00 77.94 177 LEU A CA 1
ATOM 1348 C C . LEU A 1 177 ? 15.882 -1.626 -17.437 1.00 77.94 177 LEU A C 1
ATOM 1350 O O . LEU A 1 177 ? 15.050 -2.093 -18.209 1.00 77.94 177 LEU A O 1
ATOM 1354 N N . LEU A 1 178 ? 17.167 -1.497 -17.788 1.00 74.81 178 LEU A N 1
ATOM 1355 C CA . LEU A 1 178 ? 17.676 -1.919 -19.097 1.00 74.81 178 LEU A CA 1
ATOM 1356 C C . LEU A 1 178 ? 17.545 -3.430 -19.307 1.00 74.81 178 LEU A C 1
ATOM 1358 O O . LEU A 1 178 ? 17.240 -3.872 -20.419 1.00 74.81 178 LEU A O 1
ATOM 1362 N N . ARG A 1 179 ? 17.774 -4.231 -18.260 1.00 78.12 179 ARG A N 1
ATOM 1363 C CA . ARG A 1 179 ? 17.583 -5.686 -18.323 1.00 78.12 179 ARG A CA 1
ATOM 1364 C C . ARG A 1 179 ? 16.112 -6.033 -18.497 1.00 78.12 179 ARG A C 1
ATOM 1366 O O . ARG A 1 179 ? 15.771 -6.757 -19.425 1.00 78.12 179 ARG A O 1
ATOM 1373 N N . TRP A 1 180 ? 15.253 -5.447 -17.671 1.00 79.56 180 TRP A N 1
ATOM 1374 C CA . TRP A 1 180 ? 13.810 -5.628 -17.737 1.00 79.56 180 TRP A CA 1
ATOM 1375 C C . TRP A 1 180 ? 13.254 -5.235 -19.114 1.00 79.56 180 TRP A C 1
ATOM 1377 O O . TRP A 1 180 ? 12.511 -6.008 -19.714 1.00 79.56 180 TRP A O 1
ATOM 1387 N N . LEU A 1 181 ? 13.685 -4.099 -19.678 1.00 70.56 181 LEU A N 1
ATOM 1388 C CA . LEU A 1 181 ? 13.307 -3.656 -21.027 1.00 70.56 181 LEU A CA 1
ATOM 1389 C C . LEU A 1 181 ? 13.740 -4.653 -22.105 1.00 70.56 181 LEU A C 1
ATOM 1391 O O . LEU A 1 181 ? 12.971 -4.944 -23.021 1.00 70.56 181 LEU A O 1
ATOM 1395 N N . ARG A 1 182 ? 14.961 -5.191 -22.001 1.00 67.31 182 ARG A N 1
ATOM 1396 C CA . ARG A 1 182 ? 15.472 -6.206 -22.931 1.00 67.31 182 ARG A CA 1
ATOM 1397 C C . ARG A 1 182 ? 14.629 -7.477 -22.873 1.00 67.31 182 ARG A C 1
ATOM 1399 O O . ARG A 1 182 ? 14.245 -7.988 -23.921 1.00 67.31 182 ARG A O 1
ATOM 1406 N N . ASP A 1 183 ? 14.315 -7.955 -21.676 1.00 68.50 183 ASP A N 1
ATOM 1407 C CA . ASP A 1 183 ? 13.531 -9.176 -21.484 1.00 68.50 183 ASP A CA 1
ATOM 1408 C C . ASP A 1 183 ? 12.076 -8.984 -21.938 1.00 68.50 183 ASP A C 1
ATOM 1410 O O . ASP A 1 183 ? 11.494 -9.858 -22.586 1.00 68.50 183 ASP A O 1
ATOM 1414 N N . ALA A 1 184 ? 11.496 -7.811 -21.672 1.00 65.12 184 ALA A N 1
ATOM 1415 C CA . ALA A 1 184 ? 10.154 -7.446 -22.110 1.00 65.12 184 ALA A CA 1
ATOM 1416 C C . ALA A 1 184 ? 10.051 -7.299 -23.638 1.00 65.12 184 ALA A C 1
ATOM 1418 O O . ALA A 1 184 ? 9.040 -7.688 -24.218 1.00 65.12 184 ALA A O 1
ATOM 1419 N N . ALA A 1 185 ? 11.096 -6.796 -24.305 1.00 57.38 185 ALA A N 1
ATOM 1420 C CA . ALA A 1 185 ? 11.143 -6.673 -25.764 1.00 57.38 185 ALA A CA 1
ATOM 1421 C C . ALA A 1 185 ? 11.210 -8.030 -26.491 1.00 57.38 185 ALA A C 1
ATOM 1423 O O . ALA A 1 185 ? 10.829 -8.121 -27.657 1.00 57.38 185 ALA A O 1
ATOM 1424 N N . VAL A 1 186 ? 11.693 -9.079 -25.816 1.00 52.78 186 VAL A N 1
ATOM 1425 C CA . VAL A 1 186 ? 11.849 -10.430 -26.381 1.00 52.78 186 VAL A CA 1
ATOM 1426 C C . VAL A 1 186 ? 10.611 -11.304 -26.144 1.00 52.78 186 VAL A C 1
ATOM 1428 O O . VAL A 1 186 ? 10.415 -12.285 -26.863 1.00 52.78 186 VAL A O 1
ATOM 1431 N N . LYS A 1 187 ? 9.734 -10.959 -25.189 1.00 49.22 187 LYS A N 1
ATOM 1432 C CA . LYS A 1 187 ? 8.480 -11.694 -24.966 1.00 49.22 187 LYS A CA 1
ATOM 1433 C C . LYS A 1 187 ? 7.508 -11.453 -26.135 1.00 49.22 187 LYS A C 1
ATOM 1435 O O . LYS A 1 187 ? 7.051 -10.324 -26.316 1.00 49.22 187 LYS A O 1
ATOM 1440 N N . PRO A 1 188 ? 7.142 -12.482 -26.927 1.00 40.88 188 PRO A N 1
ATOM 1441 C CA . PRO A 1 188 ? 6.057 -12.339 -27.888 1.00 40.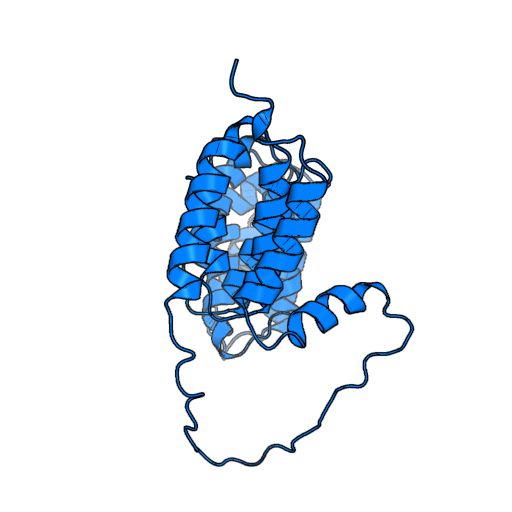88 188 PRO A CA 1
ATOM 1442 C C . PRO A 1 188 ? 4.762 -12.033 -27.129 1.00 40.88 188 PRO A C 1
ATOM 1444 O O . PRO A 1 188 ? 4.531 -12.596 -26.058 1.00 40.88 188 PRO A O 1
ATOM 1447 N N . TYR A 1 189 ? 3.913 -11.163 -27.688 1.00 42.44 189 TYR A N 1
ATOM 1448 C CA . TYR A 1 189 ? 2.533 -11.008 -27.223 1.00 42.44 189 TYR A CA 1
ATOM 1449 C C . TYR A 1 189 ? 1.890 -12.394 -27.211 1.00 42.44 189 TYR A C 1
ATOM 1451 O O . TYR A 1 189 ? 1.600 -12.952 -28.271 1.00 42.44 189 TYR A O 1
ATOM 1459 N N . GLY A 1 190 ? 1.727 -12.979 -26.023 1.00 37.44 190 GLY A N 1
ATOM 1460 C CA . GLY A 1 190 ? 0.968 -14.210 -25.873 1.00 37.44 190 GLY A CA 1
ATOM 1461 C C . GLY A 1 190 ? -0.438 -13.983 -26.434 1.00 37.44 190 GLY A C 1
ATOM 1462 O O . GLY A 1 190 ? -0.964 -12.871 -26.306 1.00 37.44 190 GLY A O 1
ATOM 1463 N N . PRO A 1 191 ? -1.049 -14.983 -27.090 1.00 31.39 191 PRO A N 1
ATOM 1464 C CA . PRO A 1 191 ? -2.417 -14.844 -27.554 1.00 31.39 191 PRO A CA 1
ATOM 1465 C C . PRO A 1 191 ? -3.283 -14.501 -26.343 1.00 31.39 191 PRO A C 1
ATOM 1467 O O . PRO A 1 191 ? -3.236 -15.203 -25.334 1.00 31.39 191 PRO A O 1
ATOM 1470 N N . ILE A 1 192 ? -4.037 -13.405 -26.445 1.00 40.44 192 ILE A N 1
ATOM 1471 C CA . ILE A 1 192 ? -5.100 -13.056 -25.502 1.00 40.44 192 ILE A CA 1
ATOM 1472 C C . ILE A 1 192 ? -5.920 -14.332 -25.324 1.00 40.44 192 ILE A C 1
ATOM 1474 O O . ILE A 1 192 ? -6.525 -14.808 -26.289 1.00 40.44 192 ILE A O 1
ATOM 1478 N N . ALA A 1 193 ? -5.846 -14.941 -24.140 1.00 32.00 193 ALA A N 1
ATOM 1479 C CA . ALA A 1 193 ? -6.537 -16.182 -23.855 1.00 32.00 193 ALA A CA 1
ATOM 1480 C C . ALA A 1 193 ? -8.038 -15.915 -23.979 1.00 32.00 193 ALA A C 1
ATOM 1482 O O . ALA A 1 193 ? -8.686 -15.382 -23.084 1.00 32.00 193 ALA A O 1
ATOM 1483 N N . SER A 1 194 ? -8.578 -16.276 -25.135 1.00 33.28 194 SER A N 1
ATOM 1484 C CA . SER A 1 194 ? -9.996 -16.465 -25.372 1.00 33.28 194 SER A CA 1
ATOM 1485 C C . SER A 1 194 ? -10.409 -17.739 -24.640 1.00 33.28 194 SER A C 1
ATOM 1487 O O . SER A 1 194 ? -10.634 -18.781 -25.246 1.00 33.28 194 SER A O 1
ATOM 1489 N N . SER A 1 195 ? -10.476 -17.688 -23.308 1.00 31.88 195 SER A N 1
ATOM 1490 C CA . SER A 1 195 ? -11.249 -18.673 -22.561 1.00 31.88 195 SER A CA 1
ATOM 1491 C C . SER A 1 195 ? -12.676 -18.155 -22.461 1.00 31.88 195 SER A C 1
ATOM 1493 O O . SER A 1 195 ? -13.025 -17.397 -21.557 1.00 31.88 195 SER A O 1
ATOM 1495 N N . ALA A 1 196 ? -13.481 -18.551 -23.441 1.00 39.06 196 ALA A N 1
ATOM 1496 C CA . ALA A 1 196 ? -14.924 -18.533 -23.333 1.00 39.06 196 ALA A CA 1
ATOM 1497 C C . ALA A 1 196 ? -15.344 -19.343 -22.097 1.00 39.06 196 ALA A C 1
ATOM 1499 O O . ALA A 1 196 ? -15.132 -20.554 -22.044 1.00 39.06 196 ALA A O 1
ATOM 1500 N N . VAL A 1 197 ? -15.950 -18.667 -21.125 1.00 33.88 197 VAL A N 1
ATOM 1501 C CA . VAL A 1 197 ? -17.036 -19.233 -20.328 1.00 33.88 197 VAL A CA 1
ATOM 1502 C C . VAL A 1 197 ? -18.113 -18.159 -20.287 1.00 33.88 197 VAL A C 1
ATOM 1504 O O . VAL A 1 197 ? -17.953 -17.119 -19.654 1.00 33.88 197 VAL A O 1
ATOM 1507 N N . ASP A 1 198 ? -19.170 -18.411 -21.051 1.00 35.09 198 ASP A N 1
ATOM 1508 C CA . ASP A 1 198 ? -20.386 -17.617 -21.097 1.00 35.09 198 ASP A CA 1
ATOM 1509 C C . ASP A 1 198 ? -21.008 -17.491 -19.704 1.00 35.09 198 ASP A C 1
ATOM 1511 O O . ASP A 1 198 ? -21.469 -18.479 -19.138 1.00 35.09 198 ASP A O 1
ATOM 1515 N N . THR A 1 199 ? -21.124 -16.261 -19.211 1.00 36.16 199 THR A N 1
ATOM 1516 C CA . THR A 1 199 ? -22.329 -15.803 -18.514 1.00 36.16 199 THR A CA 1
ATOM 1517 C C . THR A 1 199 ? -22.482 -14.312 -18.770 1.00 36.16 199 THR A C 1
ATOM 1519 O O . THR A 1 199 ? -21.578 -13.539 -18.474 1.00 36.16 199 THR A O 1
ATOM 1522 N N . ASN A 1 200 ? -23.621 -13.963 -19.371 1.00 36.22 200 ASN A N 1
ATOM 1523 C CA . ASN A 1 200 ? -24.115 -12.619 -19.647 1.00 36.22 200 ASN A CA 1
ATOM 1524 C C . ASN A 1 200 ? -23.652 -11.568 -18.633 1.00 36.22 200 ASN A C 1
ATOM 1526 O O . ASN A 1 200 ? -24.161 -11.547 -17.519 1.00 36.22 200 ASN A O 1
ATOM 1530 N N . ASP A 1 201 ? -22.819 -10.637 -19.082 1.00 29.95 201 ASP A N 1
ATOM 1531 C CA . ASP A 1 201 ? -22.887 -9.259 -18.622 1.00 29.95 201 ASP A CA 1
ATOM 1532 C C . ASP A 1 201 ? -22.600 -8.339 -19.804 1.00 29.95 201 ASP A C 1
ATOM 1534 O O . ASP A 1 201 ? -21.710 -8.574 -20.626 1.00 29.95 201 ASP A O 1
ATOM 1538 N N . HIS A 1 202 ? -23.461 -7.338 -19.940 1.00 32.06 202 HIS A N 1
ATOM 1539 C CA . HIS A 1 202 ? -23.438 -6.362 -21.011 1.00 32.06 202 HIS A CA 1
ATOM 1540 C C . HIS A 1 202 ? -22.039 -5.767 -21.186 1.00 32.06 202 HIS A C 1
ATOM 1542 O O . HIS A 1 202 ? -21.482 -5.168 -20.269 1.00 32.06 202 HIS A O 1
ATOM 1548 N N . ILE A 1 203 ? -21.524 -5.861 -22.413 1.00 37.09 203 ILE A N 1
ATOM 1549 C CA . ILE A 1 203 ? -20.463 -4.995 -22.919 1.00 37.09 203 ILE A CA 1
ATOM 1550 C C . ILE A 1 203 ? -20.989 -3.555 -22.831 1.00 37.09 203 ILE A C 1
ATOM 1552 O O . ILE A 1 203 ? -21.667 -3.072 -23.737 1.00 37.09 203 ILE A O 1
ATOM 1556 N N . SER A 1 204 ? -20.718 -2.893 -21.709 1.00 30.30 204 SER A N 1
ATOM 1557 C CA . SER A 1 204 ? -20.721 -1.441 -21.609 1.00 30.30 204 SER A CA 1
ATOM 1558 C C . SER A 1 204 ? -19.330 -0.978 -22.007 1.00 30.30 204 SER A C 1
ATOM 1560 O O . SER A 1 204 ? -18.349 -1.174 -21.289 1.00 30.30 204 SER A O 1
ATOM 1562 N N . SER A 1 205 ? -19.232 -0.419 -23.208 1.00 38.47 205 SER A N 1
ATOM 1563 C CA . SER A 1 205 ? -18.091 0.380 -23.623 1.00 38.47 205 SER A CA 1
ATOM 1564 C C . SER A 1 205 ? -18.079 1.679 -22.809 1.00 38.47 205 SER A C 1
ATOM 1566 O O . SER A 1 205 ? -18.512 2.724 -23.297 1.00 38.47 205 SER A O 1
ATOM 1568 N N . ASP A 1 206 ? -17.599 1.636 -21.572 1.00 33.31 206 ASP A N 1
ATOM 1569 C CA . ASP A 1 206 ? -17.406 2.841 -20.763 1.00 33.31 206 ASP A CA 1
ATOM 1570 C C . ASP A 1 206 ? -16.069 3.510 -21.114 1.00 33.31 206 ASP A C 1
ATOM 1572 O O . ASP A 1 206 ? -15.115 3.532 -20.345 1.00 33.31 206 ASP A O 1
ATOM 1576 N N . HIS A 1 207 ? -16.018 4.073 -22.326 1.00 38.72 207 HIS A N 1
ATOM 1577 C CA . HIS A 1 207 ? -15.051 5.094 -22.746 1.00 38.72 207 HIS A CA 1
ATOM 1578 C C . HIS A 1 207 ? -15.695 6.486 -22.691 1.00 38.72 207 HIS A C 1
ATOM 1580 O O . HIS A 1 207 ? -15.680 7.228 -23.667 1.00 38.72 207 HIS A O 1
ATOM 1586 N N . ASN A 1 208 ? -16.315 6.836 -21.564 1.00 34.78 208 ASN A N 1
ATOM 1587 C CA . ASN A 1 208 ? -16.803 8.194 -21.328 1.00 34.78 208 ASN A CA 1
ATOM 1588 C C . ASN A 1 208 ? -16.410 8.643 -19.920 1.00 34.78 208 ASN A C 1
ATOM 1590 O O . ASN A 1 208 ? -17.241 8.703 -19.015 1.00 34.78 208 ASN A O 1
ATOM 1594 N N . LEU A 1 209 ? -15.129 8.965 -19.739 1.00 39.19 209 LEU A N 1
ATOM 1595 C CA . LEU A 1 209 ? -14.694 9.734 -18.577 1.00 39.19 209 LEU A CA 1
ATOM 1596 C C . LEU A 1 209 ? -15.060 11.223 -18.776 1.00 39.19 209 LEU A C 1
ATOM 1598 O O . LEU A 1 209 ? -14.967 11.740 -19.895 1.00 39.19 209 LEU A O 1
ATOM 1602 N N . PRO A 1 210 ? -15.516 11.933 -17.727 1.00 33.38 210 PRO A N 1
ATOM 1603 C CA . PRO A 1 210 ? -15.899 13.339 -17.829 1.00 33.38 210 PRO A CA 1
ATOM 1604 C C . PRO A 1 210 ? -14.709 14.231 -18.210 1.00 33.38 210 PRO A C 1
ATOM 1606 O O . PRO A 1 210 ? -13.625 14.102 -17.653 1.00 33.38 210 PRO A O 1
ATOM 1609 N N . LYS A 1 211 ? -14.940 15.218 -19.087 1.00 38.88 211 LYS A N 1
ATOM 1610 C CA . LYS A 1 211 ? -13.954 16.206 -19.591 1.00 38.88 211 LYS A CA 1
ATOM 1611 C C . LYS A 1 211 ? -13.334 17.142 -18.535 1.00 38.88 211 LYS A C 1
ATOM 1613 O O . LYS A 1 211 ? -12.670 18.104 -18.893 1.00 38.88 211 LYS A O 1
ATOM 1618 N N . THR A 1 212 ? -13.576 16.905 -17.252 1.00 39.06 212 THR A N 1
ATOM 1619 C CA . THR A 1 212 ? -12.956 17.640 -16.137 1.00 39.06 212 THR A CA 1
ATOM 1620 C C . THR A 1 212 ? -11.765 16.887 -15.538 1.00 39.06 212 THR A C 1
ATOM 1622 O O . THR A 1 212 ? -11.275 17.259 -14.480 1.00 39.06 212 THR A O 1
ATOM 1625 N N . ALA A 1 213 ? -11.330 15.813 -16.194 1.00 40.88 213 ALA A N 1
ATOM 1626 C CA . ALA A 1 213 ? -10.323 14.871 -15.737 1.00 40.88 213 ALA A CA 1
ATOM 1627 C C . ALA A 1 213 ? -9.014 15.026 -16.534 1.00 40.88 213 ALA A C 1
ATOM 1629 O O . ALA A 1 213 ? -8.540 14.070 -17.140 1.00 40.88 213 ALA A O 1
ATOM 1630 N N . ASP A 1 214 ? -8.420 16.223 -16.554 1.00 33.94 214 ASP A N 1
ATOM 1631 C CA . ASP A 1 214 ? -7.092 16.417 -17.167 1.00 33.94 214 ASP A CA 1
ATOM 1632 C C . ASP A 1 214 ? -6.008 15.564 -16.467 1.00 33.94 214 ASP A C 1
ATOM 1634 O O . ASP A 1 214 ? -5.026 15.175 -17.092 1.00 33.94 214 ASP A O 1
ATOM 1638 N N . GLU A 1 215 ? -6.231 15.151 -15.212 1.00 39.97 215 GLU A N 1
ATOM 1639 C CA . GLU A 1 215 ? -5.370 14.204 -14.479 1.00 39.97 215 GLU A CA 1
ATOM 1640 C C . GLU A 1 215 ? -5.483 12.746 -14.971 1.00 39.97 215 GLU A C 1
ATOM 1642 O O . GLU A 1 215 ? -4.639 11.914 -14.649 1.00 39.97 215 GLU A O 1
ATOM 1647 N N . PHE A 1 216 ? -6.490 12.412 -15.786 1.00 39.72 216 PHE A N 1
ATOM 1648 C CA . PHE A 1 216 ? -6.666 11.060 -16.330 1.00 39.72 216 PHE A CA 1
ATOM 1649 C C . PHE A 1 216 ? -6.083 10.889 -17.732 1.00 39.72 216 PHE A C 1
ATOM 1651 O O . PHE A 1 216 ? -5.957 9.754 -18.191 1.00 39.72 216 PHE A O 1
ATOM 1658 N N . TYR A 1 217 ? -5.687 11.971 -18.405 1.00 38.16 217 TYR A N 1
ATOM 1659 C CA . TYR A 1 217 ? -5.208 11.908 -19.787 1.00 38.16 217 TYR A CA 1
ATOM 1660 C C . TYR A 1 217 ? -3.896 11.114 -19.914 1.00 38.16 217 TYR A C 1
ATOM 1662 O O . TYR A 1 217 ? -3.698 10.387 -20.889 1.00 38.16 217 TYR A O 1
ATOM 1670 N N . GLU A 1 218 ? -3.022 11.174 -18.904 1.00 42.88 218 GLU A N 1
ATOM 1671 C CA . GLU A 1 218 ? -1.784 10.384 -18.870 1.00 42.88 218 GLU A CA 1
ATOM 1672 C C . GLU A 1 218 ? -2.062 8.891 -18.659 1.00 42.88 218 GLU A C 1
ATOM 1674 O O . GLU A 1 218 ? -1.472 8.051 -19.341 1.00 42.88 218 GLU A O 1
ATOM 1679 N N . VAL A 1 219 ? -3.031 8.555 -17.800 1.00 42.41 219 VAL A N 1
ATOM 1680 C CA . VAL A 1 219 ? -3.483 7.173 -17.581 1.00 42.41 219 VAL A CA 1
ATOM 1681 C C . VAL A 1 219 ? -4.168 6.628 -18.836 1.00 42.41 219 VAL A C 1
ATOM 1683 O O . VAL A 1 219 ? -3.916 5.490 -19.221 1.00 42.41 219 VAL A O 1
ATOM 1686 N N . GLU A 1 220 ? -4.980 7.431 -19.526 1.00 41.53 220 GLU A N 1
ATOM 1687 C CA . GLU A 1 220 ? -5.645 7.051 -20.778 1.00 41.53 220 GLU A CA 1
ATOM 1688 C C . GLU A 1 220 ? -4.623 6.814 -21.902 1.00 41.53 220 GLU A C 1
ATOM 1690 O O . GLU A 1 220 ? -4.654 5.773 -22.564 1.00 41.53 220 GLU A O 1
ATOM 1695 N N . CYS A 1 221 ? -3.629 7.696 -22.056 1.00 43.41 221 CYS A N 1
ATOM 1696 C CA . CYS A 1 221 ? -2.499 7.488 -22.971 1.00 43.41 221 CYS A CA 1
ATOM 1697 C C . CYS A 1 221 ? -1.712 6.209 -22.623 1.00 43.41 221 CYS A C 1
ATOM 1699 O O . CYS A 1 221 ? -1.349 5.431 -23.514 1.00 43.41 221 CYS A O 1
ATOM 1701 N N . PHE A 1 222 ? -1.527 5.938 -21.327 1.00 43.12 222 PHE A N 1
ATOM 1702 C CA . PHE A 1 222 ? -0.951 4.701 -20.797 1.00 43.12 222 PHE A CA 1
ATOM 1703 C C . PHE A 1 222 ? -1.887 3.487 -20.921 1.00 43.12 222 PHE A C 1
ATOM 1705 O O . PHE A 1 222 ? -1.464 2.353 -20.737 1.00 43.12 222 PHE A O 1
ATOM 1712 N N . MET A 1 223 ? -3.161 3.635 -21.263 1.00 44.97 223 MET A N 1
ATOM 1713 C CA . MET A 1 223 ? -4.037 2.496 -21.562 1.00 44.97 223 MET A CA 1
ATOM 1714 C C . MET A 1 223 ? -4.146 2.238 -23.067 1.00 44.97 223 MET A C 1
ATOM 1716 O O . MET A 1 223 ? -4.282 1.087 -23.482 1.00 44.97 223 MET A O 1
ATOM 1720 N N . HIS A 1 224 ? -4.021 3.278 -23.895 1.00 44.56 224 HIS A N 1
ATOM 1721 C CA . HIS A 1 224 ? -4.226 3.205 -25.345 1.00 44.56 224 HIS A CA 1
ATOM 1722 C C . HIS A 1 224 ? -3.000 2.779 -26.161 1.00 44.56 224 HIS A C 1
ATOM 1724 O O . HIS A 1 224 ? -3.144 2.362 -27.316 1.00 44.56 224 HIS A O 1
ATOM 1730 N N . ALA A 1 225 ? -1.792 2.836 -25.600 1.00 49.69 225 ALA A N 1
ATOM 1731 C CA . ALA A 1 225 ? -0.621 2.318 -26.295 1.00 49.69 225 ALA A CA 1
ATOM 1732 C C . ALA A 1 225 ? -0.626 0.779 -26.295 1.00 49.69 225 ALA A C 1
ATOM 1734 O O . ALA A 1 225 ? -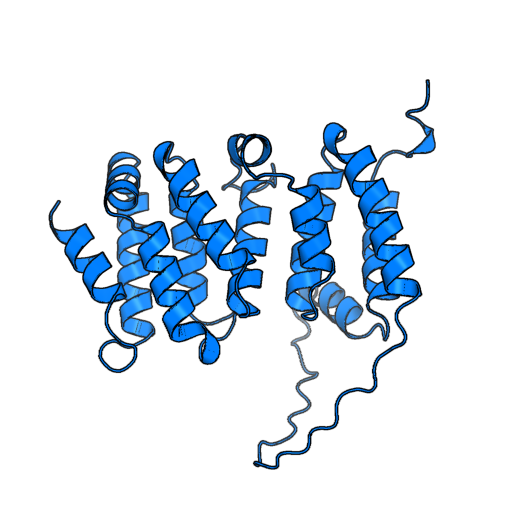0.547 0.119 -25.259 1.00 49.69 225 ALA A O 1
ATOM 1735 N N . LYS A 1 226 ? -0.670 0.205 -27.506 1.00 47.78 226 LYS A N 1
ATOM 1736 C CA . LYS A 1 226 ? -0.767 -1.244 -27.774 1.00 47.78 226 LYS A CA 1
ATOM 1737 C C . LYS A 1 226 ? 0.361 -2.080 -27.166 1.00 47.78 226 LYS A C 1
ATOM 1739 O O . LYS A 1 226 ? 0.260 -3.302 -27.190 1.00 47.78 226 LYS A O 1
ATOM 1744 N N . SER A 1 227 ? 1.424 -1.446 -26.658 1.00 51.69 227 SER A N 1
ATOM 1745 C CA . SER A 1 227 ? 2.539 -2.146 -26.040 1.00 51.69 227 SER A CA 1
ATOM 1746 C C . SER A 1 227 ? 2.896 -1.670 -24.642 1.00 51.69 227 SER A C 1
ATOM 1748 O O . SER A 1 227 ? 3.107 -0.480 -24.432 1.00 51.69 227 SER A O 1
ATOM 1750 N N . HIS A 1 228 ? 2.998 -2.608 -23.690 1.00 50.94 228 HIS A N 1
ATOM 1751 C CA . HIS A 1 228 ? 3.488 -2.349 -22.324 1.00 50.94 228 HIS A CA 1
ATOM 1752 C C . HIS A 1 228 ? 4.880 -1.702 -22.343 1.00 50.94 228 HIS A C 1
ATOM 1754 O O . HIS A 1 228 ? 5.148 -0.777 -21.587 1.00 50.94 228 HIS A O 1
ATOM 1760 N N . VAL A 1 229 ? 5.726 -2.117 -23.291 1.00 50.66 229 VAL A N 1
ATOM 1761 C CA . VAL A 1 229 ? 7.074 -1.570 -23.483 1.00 50.66 229 VAL A CA 1
ATOM 1762 C C . VAL A 1 229 ? 7.022 -0.128 -23.982 1.00 50.66 229 VAL A C 1
ATOM 1764 O O . VAL A 1 229 ? 7.726 0.712 -23.452 1.00 50.66 229 VAL A O 1
ATOM 1767 N N . VAL A 1 230 ? 6.159 0.201 -24.949 1.00 56.59 230 VAL A N 1
ATOM 1768 C CA . VAL A 1 230 ? 6.059 1.578 -25.481 1.00 56.59 230 VAL A CA 1
ATOM 1769 C C . VAL A 1 230 ? 5.541 2.547 -24.417 1.00 56.59 230 VAL A C 1
ATOM 1771 O O . VAL A 1 230 ? 6.013 3.675 -24.324 1.00 56.59 230 VAL A O 1
ATOM 1774 N N . ARG A 1 231 ? 4.608 2.082 -23.584 1.00 57.66 231 ARG A N 1
ATOM 1775 C CA . ARG A 1 231 ? 4.053 2.835 -22.456 1.00 57.66 231 ARG A CA 1
ATOM 1776 C C . ARG A 1 231 ? 5.106 3.170 -21.415 1.00 57.66 231 ARG A C 1
ATOM 1778 O O . ARG A 1 231 ? 5.277 4.327 -21.052 1.00 57.66 231 ARG A O 1
ATOM 1785 N N . ILE A 1 232 ? 5.846 2.150 -20.997 1.00 55.62 232 ILE A N 1
ATOM 1786 C CA . ILE A 1 232 ? 6.896 2.283 -19.994 1.00 55.62 232 ILE A CA 1
ATOM 1787 C C . ILE A 1 232 ? 8.092 3.054 -20.561 1.00 55.62 232 ILE A C 1
ATOM 1789 O O . ILE A 1 232 ? 8.617 3.908 -19.862 1.00 55.62 232 ILE A O 1
ATOM 1793 N N . CYS A 1 233 ? 8.462 2.868 -21.833 1.00 57.72 233 CYS A N 1
ATOM 1794 C CA . CYS A 1 233 ? 9.496 3.670 -22.491 1.00 57.72 233 CYS A CA 1
ATOM 1795 C C . CYS A 1 233 ? 9.124 5.150 -22.581 1.00 57.72 233 CYS A C 1
ATOM 1797 O O . CYS A 1 233 ? 9.983 5.976 -22.330 1.00 57.72 233 CYS A O 1
ATOM 1799 N N . HIS A 1 234 ? 7.872 5.510 -22.877 1.00 57.72 234 HIS A N 1
ATOM 1800 C CA . HIS A 1 234 ? 7.477 6.923 -22.919 1.00 57.72 234 HIS A CA 1
ATOM 1801 C C . HIS A 1 234 ? 7.506 7.569 -21.524 1.00 57.72 234 HIS A C 1
ATOM 1803 O O . HIS A 1 234 ? 7.922 8.718 -21.371 1.00 57.72 234 HIS A O 1
ATOM 1809 N N . CYS A 1 235 ? 7.104 6.825 -20.488 1.00 57.00 235 CYS A N 1
ATOM 1810 C CA . CYS A 1 235 ? 7.248 7.272 -19.104 1.00 57.00 235 CYS A CA 1
ATOM 1811 C C . CYS A 1 235 ? 8.727 7.382 -18.709 1.00 57.00 235 CYS A C 1
ATOM 1813 O O . CYS A 1 235 ? 9.124 8.396 -18.151 1.00 57.00 235 CYS A O 1
ATOM 1815 N N . LEU A 1 236 ? 9.560 6.398 -19.054 1.00 60.19 236 LEU A N 1
ATOM 1816 C CA . LEU A 1 236 ? 10.998 6.419 -18.782 1.00 60.19 236 LEU A CA 1
ATOM 1817 C C . LEU A 1 236 ? 11.722 7.520 -19.554 1.00 60.19 236 LEU A C 1
ATOM 1819 O O . LEU A 1 236 ? 12.560 8.176 -18.959 1.00 60.19 236 LEU A O 1
ATOM 1823 N N . ASP A 1 237 ? 11.395 7.773 -20.821 1.00 57.94 237 ASP A N 1
ATOM 1824 C CA . ASP A 1 237 ? 11.963 8.872 -21.608 1.00 57.94 237 ASP A CA 1
ATOM 1825 C C . ASP A 1 237 ? 11.626 10.212 -20.955 1.00 57.94 237 ASP A C 1
ATOM 1827 O O . ASP A 1 237 ? 12.511 11.044 -20.767 1.00 57.94 237 ASP A O 1
ATOM 1831 N N . SER A 1 238 ? 10.374 10.399 -20.522 1.00 51.84 238 SER A N 1
ATOM 1832 C CA . SER A 1 238 ? 9.981 11.583 -19.756 1.00 51.84 238 SER A CA 1
ATOM 1833 C C . SER A 1 238 ? 10.780 11.693 -18.456 1.00 51.84 238 SER A C 1
ATOM 1835 O O . SER A 1 238 ? 11.331 12.750 -18.168 1.00 51.84 238 SER A O 1
ATOM 1837 N N . ILE A 1 239 ? 10.943 10.607 -17.695 1.00 52.84 239 ILE A N 1
ATOM 1838 C CA . ILE A 1 239 ? 11.683 10.652 -16.428 1.00 52.84 239 ILE A CA 1
ATOM 1839 C C . ILE A 1 239 ? 13.188 10.897 -16.661 1.00 52.84 239 ILE A C 1
ATOM 1841 O O . ILE A 1 239 ? 13.780 11.747 -16.002 1.00 52.84 239 ILE A O 1
ATOM 1845 N N . LEU A 1 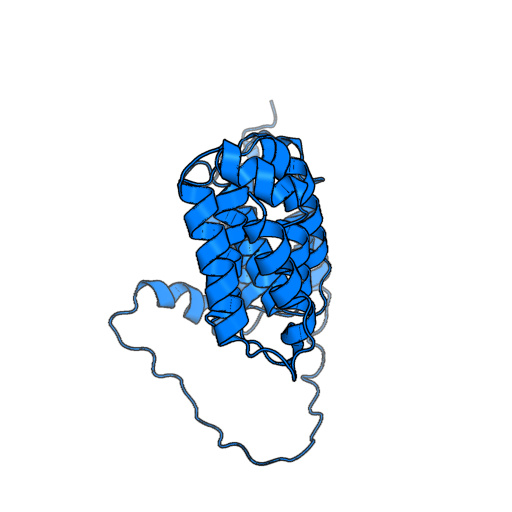240 ? 13.801 10.218 -17.632 1.00 52.62 240 LEU A N 1
ATOM 1846 C CA . LEU A 1 240 ? 15.226 10.311 -17.963 1.00 52.62 240 LEU A CA 1
ATOM 1847 C C . LEU A 1 240 ? 15.602 11.666 -18.573 1.00 52.62 240 LEU A C 1
ATOM 1849 O O . LEU A 1 240 ? 16.709 12.135 -18.330 1.00 52.62 240 LEU A O 1
ATOM 1853 N N . LEU A 1 241 ? 14.699 12.322 -19.311 1.00 55.38 241 LEU A N 1
ATOM 1854 C CA . LEU A 1 241 ? 14.898 13.692 -19.808 1.00 55.38 241 LEU A CA 1
ATOM 1855 C C . LEU A 1 241 ? 14.947 14.734 -18.679 1.00 55.38 241 LEU A C 1
ATOM 1857 O O . LEU A 1 241 ? 15.544 15.795 -18.857 1.00 55.38 241 LEU A O 1
ATOM 1861 N N . HIS A 1 242 ? 14.336 14.436 -17.527 1.00 48.41 242 HIS A N 1
ATOM 1862 C CA . HIS A 1 242 ? 14.336 15.302 -16.344 1.00 48.41 242 HIS A CA 1
ATOM 1863 C C . HIS A 1 242 ? 15.432 14.938 -15.327 1.00 48.41 242 HIS A C 1
ATOM 1865 O O . HIS A 1 242 ? 15.670 15.701 -14.389 1.00 48.41 242 HIS A O 1
ATOM 1871 N N . CYS A 1 243 ? 16.130 13.814 -15.516 1.00 45.69 243 CYS A N 1
ATOM 1872 C CA . CYS A 1 243 ? 17.300 13.434 -14.730 1.00 45.69 243 CYS A CA 1
ATOM 1873 C C . CYS A 1 243 ? 18.588 13.960 -15.400 1.00 45.69 243 CYS A C 1
ATOM 1875 O O . CYS A 1 243 ? 18.705 13.927 -16.627 1.00 45.69 243 CYS A O 1
ATOM 1877 N N . PRO A 1 244 ? 19.584 14.448 -14.634 1.00 46.41 244 PRO A N 1
ATOM 1878 C CA . PRO A 1 244 ? 20.858 14.879 -15.203 1.00 46.41 244 PRO A CA 1
ATOM 1879 C C . PRO A 1 244 ? 21.515 13.735 -15.996 1.00 46.41 244 PRO A C 1
ATOM 1881 O O . PRO A 1 244 ? 21.360 12.565 -15.640 1.00 46.41 244 PRO A O 1
ATOM 1884 N N . PRO A 1 245 ? 22.239 14.045 -17.086 1.00 45.34 245 PRO A N 1
ATOM 1885 C CA . PRO A 1 245 ? 22.677 13.036 -18.037 1.00 45.34 245 PRO A CA 1
ATOM 1886 C C . PRO A 1 245 ? 23.585 11.999 -17.370 1.00 45.34 245 PRO A C 1
ATOM 1888 O O . PRO A 1 245 ? 24.615 12.343 -16.794 1.00 45.34 245 PRO A O 1
ATOM 1891 N N . PHE A 1 246 ? 23.246 10.719 -17.556 1.00 39.59 246 PHE A N 1
ATOM 1892 C CA . PHE A 1 246 ? 24.053 9.548 -17.175 1.00 39.59 246 PHE A CA 1
ATOM 1893 C C . PHE A 1 246 ? 25.516 9.625 -17.650 1.00 39.59 246 PHE A C 1
ATOM 1895 O O . PHE A 1 246 ? 26.406 9.016 -17.066 1.00 39.59 246 PHE A O 1
ATOM 1902 N N . ALA A 1 247 ? 25.771 10.391 -18.713 1.00 39.44 247 ALA A N 1
ATOM 1903 C CA . ALA A 1 247 ? 27.100 10.623 -19.270 1.00 39.44 247 ALA A CA 1
ATOM 1904 C C . ALA A 1 247 ? 27.973 11.596 -18.448 1.00 39.44 247 ALA A C 1
ATOM 1906 O O . ALA A 1 247 ? 29.153 11.744 -18.753 1.00 39.44 247 ALA A O 1
ATOM 1907 N N . ALA A 1 248 ? 27.427 12.273 -17.432 1.00 40.47 248 ALA A N 1
ATOM 1908 C CA . ALA A 1 248 ? 28.171 13.233 -16.614 1.00 40.47 248 ALA A CA 1
ATOM 1909 C C . ALA A 1 248 ? 28.837 12.613 -15.370 1.00 40.47 248 ALA A C 1
ATOM 1911 O O . ALA A 1 248 ? 29.595 13.302 -14.694 1.00 40.47 248 ALA A O 1
ATOM 1912 N N . THR A 1 249 ? 28.586 11.335 -15.063 1.00 37.16 249 THR A N 1
ATOM 1913 C CA . THR A 1 249 ? 29.069 10.668 -13.834 1.00 37.16 249 THR A CA 1
ATOM 1914 C C . THR A 1 249 ? 30.225 9.688 -14.060 1.00 37.16 249 THR A C 1
ATOM 1916 O O . THR A 1 249 ? 30.516 8.861 -13.201 1.00 37.16 249 THR A O 1
ATOM 1919 N N . THR A 1 250 ? 30.921 9.788 -15.194 1.00 32.62 250 THR A N 1
ATOM 1920 C CA . THR A 1 250 ? 32.237 9.159 -15.387 1.00 32.62 250 THR A CA 1
ATOM 1921 C C . THR A 1 250 ? 33.330 10.223 -15.398 1.00 32.62 250 THR A C 1
ATOM 1923 O O . THR A 1 250 ? 33.800 10.600 -16.472 1.00 32.62 250 THR A O 1
ATOM 1926 N N . VAL A 1 251 ? 33.720 10.701 -14.212 1.00 32.88 251 VAL A N 1
ATOM 1927 C CA . VAL A 1 251 ? 35.055 11.261 -13.927 1.00 32.88 251 VAL A CA 1
ATOM 1928 C C . VAL A 1 251 ? 35.460 10.846 -12.521 1.00 32.88 251 VAL A C 1
ATOM 1930 O O . VAL A 1 251 ? 34.658 11.094 -11.595 1.00 32.88 251 VAL A O 1
#

Solvent-accessible surface area (backbone atoms only — not comparable to full-atom values): 14423 Å² total; per-residue (Å²): 127,76,62,59,64,54,51,50,51,60,41,70,50,56,78,90,80,47,51,64,67,57,46,24,52,48,40,44,50,53,34,54,46,33,72,76,33,52,72,43,30,45,50,39,46,74,73,42,43,49,50,40,55,47,52,37,46,62,78,42,42,94,78,50,56,62,86,32,66,42,47,51,34,47,49,55,28,51,50,55,39,54,46,82,22,84,66,23,53,63,50,43,49,55,30,39,52,59,24,55,73,39,93,37,67,44,42,28,34,49,31,40,51,50,51,38,37,28,64,26,87,85,36,96,44,45,38,75,63,48,72,77,62,49,80,54,62,54,63,50,30,53,53,35,50,68,43,92,46,67,72,36,27,53,44,18,49,52,38,46,53,52,45,60,72,38,74,90,44,38,67,63,42,52,53,50,50,54,49,52,51,52,56,57,70,69,55,71,84,69,77,80,80,80,74,85,74,93,71,96,72,82,88,70,86,82,85,74,80,68,96,85,45,76,85,45,51,65,56,48,55,58,65,69,46,94,37,76,64,59,40,51,46,53,53,45,50,56,51,55,72,75,38,81,63,82,82,74,76,81,124

pLDDT: mean 74.29, std 20.85, range [29.95, 97.88]

Foldseek 3Di:
DVVLLVLLVLLVDQCVVAPLVRVLVSLLVLLVQLVVDQVSLQVCVVSLNLVSLLVSCLSCQVPDDLPDSSLVSNLSSLLSSLAPHPSSPVSSLVSLVSQCPDPRPSSVLSSLQSLLLQLAPPHPSDDPVSVVPVPPLLVSLLVQCVDPDLSSVVSSLSSLLSLLVPPVCVVVNVVSVVVSLVVLVPDDPDPPPPPDDDDDDDPDPPPDDPPVPPVCVLVVVSVPPPGSSVNSVVSVVVSQVVHDDPVVPDD

Radius of gyration: 20.13 Å; Cα contacts (8 Å, |Δi|>4): 237; chains: 1; bounding box: 59×37×55 Å